Protein AF-0000000074325421 (afdb_homodimer)

Solvent-accessible surface area (backbone atoms only — not comparable to full-atom values): 12855 Å² total; per-residue (Å²): 130,80,74,56,72,64,42,61,54,33,67,73,33,70,62,46,30,50,40,25,64,73,49,73,28,74,45,68,49,51,25,47,26,46,53,32,46,51,50,36,51,51,45,48,53,48,48,52,53,49,49,52,53,43,55,55,47,52,53,48,48,54,51,49,53,52,43,49,59,57,37,66,74,60,20,74,81,34,72,66,34,40,54,46,49,54,47,50,52,53,47,48,54,45,50,51,52,43,48,50,36,48,51,54,36,46,54,50,43,52,52,44,42,55,52,30,51,52,51,28,59,71,45,103,131,81,73,57,73,62,42,63,52,33,66,73,32,74,62,47,28,51,39,26,63,73,48,72,28,72,45,68,50,51,24,45,26,46,53,33,46,52,51,38,50,51,47,50,50,49,47,50,54,51,50,52,52,44,54,53,48,51,53,49,48,54,52,50,53,52,42,48,60,60,37,65,75,60,19,74,81,33,72,67,34,40,54,47,49,52,49,50,53,52,50,49,55,44,50,52,52,44,46,51,36,46,51,55,37,47,51,52,44,51,52,43,42,55,51,30,51,53,51,29,59,70,44,103

Organism: Artemisia annua (NCBI:txid35608)

Nearest PDB structures (foldseek):
  2y3a-assembly1_B  TM=8.363E-01  e=2.600E+00  Mus musculus
  4tko-assembly1_B  TM=6.715E-01  e=1.732E+00  Aquifex aeolicus VF5
  5c21-assembly1_B  TM=3.300E-01  e=4.643E+00  Escherichia coli
  2y3a-assembly1_B  TM=8.360E-01  e=2.600E+00  Mus musculus
  4tko-assembly1_B  TM=6.713E-01  e=1.732E+00  Aquifex aeolicus VF5

Foldseek 3Di:
DPLPPQQVVLCVDVVSVVLCVVQVDSHPLSSQLVVLVVVLVVLVVVLVVLVVVLVVLVVVLVVLVVVLVVLVVPLVVDPVSVVVSVVSVVVSVVSVVVSVVSVVVSVVSVVVNVVSVVSNVVSD/DPLPPQQVVLCVDVVSVVLCVVQVDSHPLSSQLVVLVVVLVVLVVVLVVLVVVLVVLVVVLVVLVVVLVVLVVPLVVDPVSVVVSVVSVVVSVVSVVVSVVSVVVSVVSVVVNVVSVVSNVVSD

Structure (mmCIF, N/CA/C/O backbone):
data_AF-0000000074325421-model_v1
#
loop_
_entity.id
_entity.type
_entity.pdbx_description
1 polymer 'Uncharacterized protein'
#
loop_
_atom_site.group_PDB
_atom_site.id
_atom_site.type_symbol
_atom_site.label_atom_id
_atom_site.label_alt_id
_atom_site.label_comp_id
_atom_site.label_asym_id
_atom_site.label_entity_id
_atom_site.label_seq_id
_atom_site.pdbx_PDB_ins_code
_atom_site.Cartn_x
_atom_site.Cartn_y
_atom_site.Cartn_z
_atom_site.occupancy
_atom_site.B_iso_or_equiv
_atom_site.auth_seq_id
_atom_site.auth_comp_id
_atom_site.auth_asym_id
_atom_site.auth_atom_id
_atom_site.pdbx_PDB_model_num
ATOM 1 N N . MET A 1 1 ? -7.715 -43.656 -26.391 1 41.88 1 MET A N 1
ATOM 2 C CA . MET A 1 1 ? -6.727 -42.625 -26.078 1 41.88 1 MET A CA 1
ATOM 3 C C . MET A 1 1 ? -6.516 -42.531 -24.562 1 41.88 1 MET A C 1
ATOM 5 O O . MET A 1 1 ? -7.477 -42.406 -23.812 1 41.88 1 MET A O 1
ATOM 9 N N . ALA A 1 2 ? -5.531 -43.062 -23.938 1 48.5 2 ALA A N 1
ATOM 10 C CA . ALA A 1 2 ? -5.285 -43.125 -22.5 1 48.5 2 ALA A CA 1
ATOM 11 C C . ALA A 1 2 ? -5.328 -41.75 -21.875 1 48.5 2 ALA A C 1
ATOM 13 O O . ALA A 1 2 ? -4.715 -40.812 -22.391 1 48.5 2 ALA A O 1
ATOM 14 N N . THR A 1 3 ? -6.336 -41.406 -21.188 1 53.56 3 THR A N 1
ATOM 15 C CA . THR A 1 3 ? -6.41 -40.125 -20.469 1 53.56 3 THR A CA 1
ATOM 16 C C . THR A 1 3 ? -5.09 -39.844 -19.766 1 53.56 3 THR A C 1
ATOM 18 O O . THR A 1 3 ? -4.598 -40.656 -18.984 1 53.56 3 THR A O 1
ATOM 21 N N . PRO A 1 4 ? -4.297 -38.969 -20.297 1 56.59 4 PRO A N 1
ATOM 22 C CA . PRO A 1 4 ? -2.969 -38.75 -19.719 1 56.59 4 PRO A CA 1
ATOM 23 C C . PRO A 1 4 ? -3 -38.688 -18.188 1 56.59 4 PRO A C 1
ATOM 25 O O . PRO A 1 4 ? -4.012 -38.312 -17.609 1 56.59 4 PRO A O 1
ATOM 28 N N . PRO A 1 5 ? -2.262 -39.469 -17.469 1 60.16 5 PRO A N 1
ATOM 29 C CA . PRO A 1 5 ? -2.154 -39.562 -16.016 1 60.16 5 PRO A CA 1
ATOM 30 C C . PRO A 1 5 ? -2.381 -38.219 -15.32 1 60.16 5 PRO A C 1
ATOM 32 O O . PRO A 1 5 ? -2.906 -38.188 -14.211 1 60.16 5 PRO A O 1
ATOM 35 N N . SER A 1 6 ? -2.199 -37.094 -16.094 1 63.62 6 SER A N 1
ATOM 36 C CA . SER A 1 6 ? -2.279 -35.781 -15.484 1 63.62 6 SER A CA 1
ATOM 37 C C . SER A 1 6 ? -3.725 -35.375 -15.195 1 63.62 6 SER A C 1
ATOM 39 O O . SER A 1 6 ? -4.004 -34.719 -14.188 1 63.62 6 SER A O 1
ATOM 41 N N . GLN A 1 7 ? -4.621 -35.781 -16 1 68.75 7 GLN A N 1
ATOM 42 C CA . GLN A 1 7 ? -6.023 -35.406 -15.844 1 68.75 7 GLN A CA 1
ATOM 43 C C . GLN A 1 7 ? -6.629 -36.094 -14.609 1 68.75 7 GLN A C 1
ATOM 45 O O . GLN A 1 7 ? -7.328 -35.438 -13.828 1 68.75 7 GLN A O 1
ATOM 50 N N . HIS A 1 8 ? -6.234 -37.281 -14.508 1 75.69 8 HIS A N 1
ATOM 51 C CA . HIS A 1 8 ? -6.809 -38.062 -13.406 1 75.69 8 HIS A CA 1
ATOM 52 C C . HIS A 1 8 ? -6.293 -37.562 -12.062 1 75.69 8 HIS A C 1
ATOM 54 O O . HIS A 1 8 ? -7.051 -37.469 -11.094 1 75.69 8 HIS A O 1
ATOM 60 N N . ALA A 1 9 ? -5.094 -37.156 -12.062 1 77.69 9 ALA A N 1
ATOM 61 C CA . ALA A 1 9 ? -4.516 -36.688 -10.797 1 77.69 9 ALA A CA 1
ATOM 62 C C . ALA A 1 9 ? -5.074 -35.344 -10.391 1 77.69 9 ALA A C 1
ATOM 64 O O . ALA A 1 9 ? -5.391 -35.094 -9.219 1 77.69 9 ALA A O 1
ATOM 65 N N . MET A 1 10 ? -5.352 -34.438 -11.297 1 79.81 10 MET A N 1
ATOM 66 C CA . MET A 1 10 ? -5.863 -33.094 -11.055 1 79.81 10 MET A CA 1
ATOM 67 C C . MET A 1 10 ? -7.285 -33.156 -10.508 1 79.81 10 MET A C 1
ATOM 69 O O . MET A 1 10 ? -7.668 -32.312 -9.68 1 79.81 1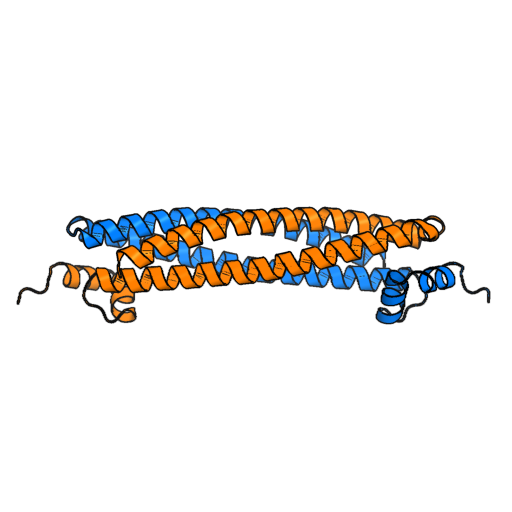0 MET A O 1
ATOM 73 N N . SER A 1 11 ? -7.973 -34.188 -10.938 1 78.81 11 SER A N 1
ATOM 74 C CA . SER A 1 11 ? -9.375 -34.281 -10.547 1 78.81 11 SER A CA 1
ATOM 75 C C . SER A 1 11 ? -9.523 -34.812 -9.125 1 78.81 11 SER A C 1
ATOM 77 O O . SER A 1 11 ? -10.586 -34.656 -8.508 1 78.81 11 SER A O 1
ATOM 79 N N . ARG A 1 12 ? -8.43 -35.281 -8.539 1 83.38 12 ARG A N 1
ATOM 80 C CA . ARG A 1 12 ? -8.5 -35.906 -7.219 1 83.38 12 ARG A CA 1
ATOM 81 C C . ARG A 1 12 ? -8.086 -34.906 -6.129 1 83.38 12 ARG A C 1
ATOM 83 O O . ARG A 1 12 ? -8.266 -35.188 -4.941 1 83.38 12 ARG A O 1
ATOM 90 N N . THR A 1 13 ? -7.473 -33.875 -6.609 1 87.94 13 THR A N 1
ATOM 91 C CA . THR A 1 13 ? -7.031 -32.875 -5.652 1 87.94 13 THR A CA 1
ATOM 92 C C . THR A 1 13 ? -7.879 -31.609 -5.77 1 87.94 13 THR A C 1
ATOM 94 O O . THR A 1 13 ? -8.023 -31.047 -6.855 1 87.94 13 THR A O 1
ATOM 97 N N . PRO A 1 14 ? -8.469 -31.125 -4.664 1 90.62 14 PRO A N 1
ATOM 98 C CA . PRO A 1 14 ? -9.508 -30.094 -4.707 1 90.62 14 PRO A CA 1
ATOM 99 C C . PRO A 1 14 ? -9.039 -28.812 -5.371 1 90.62 14 PRO A C 1
ATOM 101 O O . PRO A 1 14 ? -9.758 -28.234 -6.18 1 90.62 14 PRO A O 1
ATOM 104 N N . HIS A 1 15 ? -7.867 -28.375 -5.074 1 92 15 HIS A N 1
ATOM 105 C CA . HIS A 1 15 ? -7.449 -27.062 -5.559 1 92 15 HIS A CA 1
ATOM 106 C C . HIS A 1 15 ? -7.035 -27.125 -7.023 1 92 15 HIS A C 1
ATOM 108 O O . HIS A 1 15 ? -7.289 -26.188 -7.785 1 92 15 HIS A O 1
ATOM 114 N N . PHE A 1 16 ? -6.438 -28.188 -7.438 1 91.75 16 PHE A N 1
ATOM 115 C CA . PHE A 1 16 ? -6.129 -28.359 -8.852 1 91.75 16 PHE A CA 1
ATOM 116 C C . PHE A 1 16 ? -7.402 -28.562 -9.664 1 91.75 16 PHE A C 1
ATOM 118 O O . PHE A 1 16 ? -7.496 -28.109 -10.805 1 91.75 16 PHE A O 1
ATOM 125 N N . GLN A 1 17 ? -8.281 -29.281 -9.031 1 93 17 GLN A N 1
ATOM 126 C CA . GLN A 1 17 ? -9.57 -29.453 -9.695 1 93 17 GLN A CA 1
ATOM 127 C C . GLN A 1 17 ? -10.25 -28.109 -9.938 1 93 17 GLN A C 1
ATOM 129 O O . GLN A 1 17 ? -10.82 -27.891 -11.008 1 93 17 GLN A O 1
ATOM 134 N N . GLU A 1 18 ? -10.227 -27.266 -8.914 1 94.06 18 GLU A N 1
ATOM 135 C CA . GLU A 1 18 ? -10.758 -25.906 -9.07 1 94.06 18 GLU A CA 1
ATOM 136 C C . GLU A 1 18 ? -10.062 -25.172 -10.211 1 94.06 18 GLU A C 1
ATOM 138 O O . GLU A 1 18 ? -10.719 -24.484 -10.992 1 94.06 18 GLU A O 1
ATOM 143 N N . LEU A 1 19 ? -8.75 -25.312 -10.25 1 93 19 LEU A N 1
ATOM 144 C CA . LEU A 1 19 ? -7.965 -24.672 -11.305 1 93 19 LEU A CA 1
ATOM 145 C C . LEU A 1 19 ? -8.344 -25.234 -12.672 1 93 19 LEU A C 1
ATOM 147 O O . LEU A 1 19 ? -8.469 -24.484 -13.641 1 93 19 LEU A O 1
ATOM 151 N N . ARG A 1 20 ? -8.516 -26.5 -12.727 1 93.25 20 ARG A N 1
ATOM 152 C CA . ARG A 1 20 ? -8.945 -27.172 -13.953 1 93.25 20 ARG A CA 1
ATOM 153 C C . ARG A 1 20 ? -10.281 -26.625 -14.438 1 93.25 20 ARG A C 1
ATOM 155 O O . ARG A 1 20 ? -10.43 -26.25 -15.602 1 93.25 20 ARG A O 1
ATOM 162 N N . ILE A 1 21 ? -11.219 -26.609 -13.547 1 94.94 21 ILE A N 1
ATOM 163 C CA . ILE A 1 21 ? -12.555 -26.125 -13.875 1 94.94 21 ILE A CA 1
ATOM 164 C C . ILE A 1 21 ? -12.477 -24.672 -14.344 1 94.94 21 ILE A C 1
ATOM 166 O O . ILE A 1 21 ? -13.047 -24.312 -15.375 1 94.94 21 ILE A O 1
ATOM 170 N N . ALA A 1 22 ? -11.719 -23.875 -13.641 1 93.62 22 ALA A N 1
ATOM 171 C CA . ALA A 1 22 ? -11.609 -22.453 -13.945 1 93.62 22 ALA A CA 1
ATOM 172 C C . ALA A 1 22 ? -10.945 -22.219 -15.297 1 93.62 22 ALA A C 1
ATOM 174 O O . ALA A 1 22 ? -11.312 -21.297 -16.031 1 93.62 22 ALA A O 1
ATOM 175 N N . SER A 1 23 ? -9.922 -22.984 -15.578 1 93.69 23 SER A N 1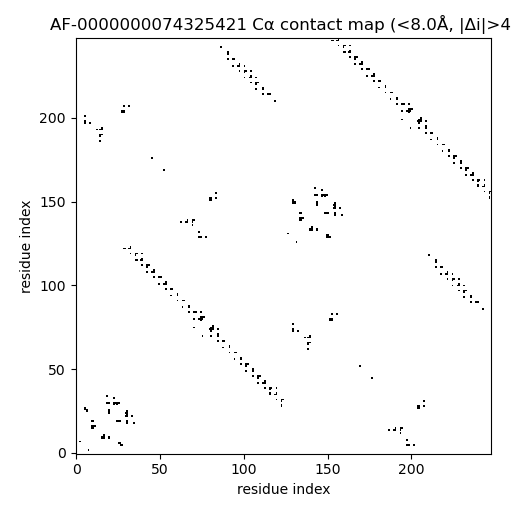
ATOM 176 C CA . SER A 1 23 ? -9.148 -22.797 -16.797 1 93.69 23 SER A CA 1
ATOM 177 C C . SER A 1 23 ? -9.859 -23.422 -18 1 93.69 23 SER A C 1
ATOM 179 O O . SER A 1 23 ? -9.539 -23.094 -19.156 1 93.69 23 SER A O 1
ATOM 181 N N . GLY A 1 24 ? -10.773 -24.406 -17.766 1 92.5 24 GLY A N 1
ATOM 182 C CA . GLY A 1 24 ? -11.398 -25.172 -18.828 1 92.5 24 GLY A CA 1
ATOM 183 C C . GLY A 1 24 ? -10.438 -26.109 -19.531 1 92.5 24 GLY A C 1
ATOM 184 O O . GLY A 1 24 ? -10.695 -26.547 -20.656 1 92.5 24 GLY A O 1
ATOM 185 N N . SER A 1 25 ? -9.297 -26.266 -18.953 1 90.75 25 SER A N 1
ATOM 186 C CA . SER A 1 25 ? -8.258 -27.109 -19.531 1 90.75 25 SER A CA 1
ATOM 187 C C . SER A 1 25 ? -8.109 -28.406 -18.766 1 90.75 25 SER A C 1
ATOM 189 O O . SER A 1 25 ? -8.18 -28.422 -17.531 1 90.75 25 SER A O 1
ATOM 191 N N . ASP A 1 26 ? -7.809 -29.484 -19.562 1 87.12 26 ASP A N 1
ATOM 192 C CA . ASP A 1 26 ? -7.578 -30.781 -18.938 1 87.12 26 ASP A CA 1
ATOM 193 C C . ASP A 1 26 ? -6.082 -31.078 -18.828 1 87.12 26 ASP A C 1
ATOM 195 O O . ASP A 1 26 ? -5.691 -32.125 -18.281 1 87.12 26 ASP A O 1
ATOM 199 N N . ASN A 1 27 ? -5.34 -30.109 -19.312 1 88.56 27 ASN A N 1
ATOM 200 C CA . ASN A 1 27 ? -3.906 -30.344 -19.172 1 88.56 27 ASN A CA 1
ATOM 201 C C . ASN A 1 27 ? -3.262 -29.328 -18.234 1 88.56 27 ASN A C 1
ATOM 203 O O . ASN A 1 27 ? -3.799 -28.234 -18.031 1 88.56 27 ASN A O 1
ATOM 207 N N . LEU A 1 28 ? -2.139 -29.641 -17.656 1 90.12 28 LEU A N 1
ATOM 208 C CA . LEU A 1 28 ? -1.46 -28.844 -16.641 1 90.12 28 LEU A CA 1
ATOM 209 C C . LEU A 1 28 ? -0.997 -27.5 -17.203 1 90.12 28 LEU A C 1
ATOM 211 O O . LEU A 1 28 ? -1.056 -26.484 -16.516 1 90.12 28 LEU A O 1
ATOM 215 N N . GLU A 1 29 ? -0.562 -27.5 -18.5 1 91.62 29 GLU A N 1
ATOM 216 C CA . GLU A 1 29 ? -0.039 -26.281 -19.125 1 91.62 29 GLU A CA 1
ATOM 217 C C . GLU A 1 29 ? -1.101 -25.188 -19.172 1 91.62 29 GLU A C 1
ATOM 219 O O . GLU A 1 29 ? -0.839 -24.047 -18.797 1 91.62 29 GLU A O 1
ATOM 224 N N . GLY A 1 30 ? -2.229 -25.609 -19.578 1 92.94 30 GLY A N 1
ATOM 225 C CA . GLY A 1 30 ? -3.332 -24.656 -19.625 1 92.94 30 GLY A CA 1
ATOM 226 C C . GLY A 1 30 ? -3.748 -24.172 -18.234 1 92.94 30 GLY A C 1
ATOM 227 O O . GLY A 1 30 ? -4.043 -22.984 -18.062 1 92.94 30 GLY A O 1
ATOM 228 N N . CYS A 1 31 ? -3.826 -25 -17.25 1 94.44 31 CYS A N 1
ATOM 229 C CA . CYS A 1 31 ? -4.148 -24.641 -15.883 1 94.44 31 CYS A CA 1
ATOM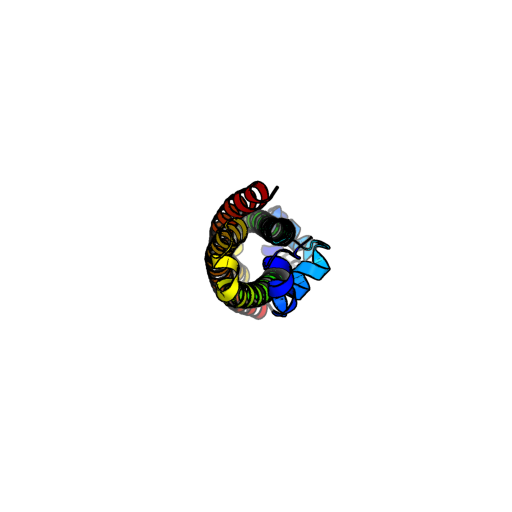 230 C C . CYS A 1 31 ? -3.129 -23.656 -15.32 1 94.44 31 CYS A C 1
ATOM 232 O O . CYS A 1 31 ? -3.498 -22.641 -14.742 1 94.44 31 CYS A O 1
ATOM 234 N N . PHE A 1 32 ? -1.833 -23.953 -15.547 1 95.69 32 PHE A N 1
ATOM 235 C CA . PHE A 1 32 ? -0.773 -23.094 -15.023 1 95.69 32 PHE A CA 1
ATOM 236 C C . PHE A 1 32 ? -0.772 -21.75 -15.734 1 95.69 32 PHE A C 1
ATOM 238 O O . PHE A 1 32 ? -0.519 -20.703 -15.117 1 95.69 32 PHE A O 1
ATOM 245 N N . HIS A 1 33 ? -1.029 -21.812 -17.031 1 97 33 HIS A N 1
ATOM 246 C CA . HIS A 1 33 ? -1.104 -20.562 -17.766 1 97 33 HIS A CA 1
ATOM 247 C C . HIS A 1 33 ? -2.137 -19.625 -17.141 1 97 33 HIS A C 1
ATOM 249 O O . HIS A 1 33 ? -1.862 -18.438 -16.938 1 97 33 HIS A O 1
ATOM 255 N N . LEU A 1 34 ? -3.334 -20.109 -16.859 1 96.81 34 LEU A N 1
ATOM 256 C CA . LEU A 1 34 ? -4.367 -19.297 -16.234 1 96.81 34 LEU A CA 1
ATOM 257 C C . LEU A 1 34 ? -3.91 -18.797 -14.859 1 96.81 34 LEU A C 1
ATOM 259 O O . LEU A 1 34 ? -4.07 -17.609 -14.539 1 96.81 34 LEU A O 1
ATOM 263 N N . LEU A 1 35 ? -3.414 -19.688 -14.055 1 97.25 35 LEU A N 1
ATOM 264 C CA . LEU A 1 35 ? -2.965 -19.344 -12.711 1 97.25 35 LEU A CA 1
ATOM 265 C C . LEU A 1 35 ? -1.984 -18.188 -12.742 1 97.25 35 LEU A C 1
ATOM 267 O O . LEU A 1 35 ? -2.164 -17.203 -12.023 1 97.25 35 LEU A O 1
ATOM 271 N N . PHE A 1 36 ? -0.99 -18.266 -13.602 1 98 36 PHE A N 1
ATOM 272 C CA . PHE A 1 36 ? 0.074 -17.266 -13.594 1 98 36 PHE A CA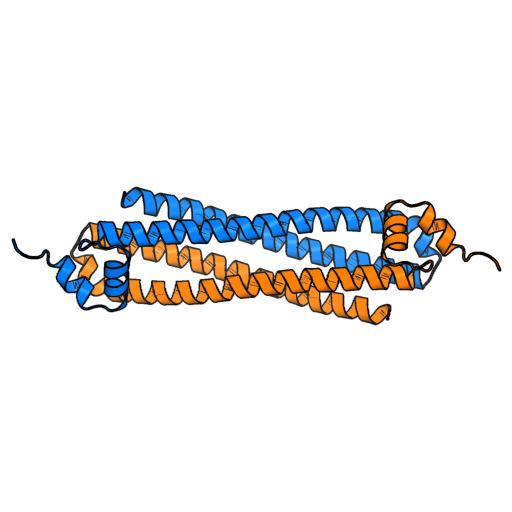 1
ATOM 273 C C . PHE A 1 36 ? -0.386 -15.977 -14.258 1 98 36 PHE A C 1
ATOM 275 O O . PHE A 1 36 ? 0.047 -14.891 -13.883 1 98 36 PHE A O 1
ATOM 282 N N . THR A 1 37 ? -1.26 -16.094 -15.211 1 98.25 37 THR A N 1
ATOM 283 C CA . THR A 1 37 ? -1.86 -14.898 -15.781 1 98.25 37 THR A CA 1
ATOM 284 C C . THR A 1 37 ? -2.65 -14.133 -14.719 1 98.25 37 THR A C 1
ATOM 286 O O . THR A 1 37 ? -2.557 -12.906 -14.633 1 98.25 37 THR A O 1
ATOM 289 N N . GLN A 1 38 ? -3.377 -14.852 -13.93 1 97.06 38 GLN A N 1
ATOM 290 C CA . GLN A 1 38 ? -4.129 -14.227 -12.844 1 97.06 38 GLN A CA 1
ATOM 291 C C . GLN A 1 38 ? -3.193 -13.57 -11.828 1 97.06 38 GLN A C 1
ATOM 293 O O . GLN A 1 38 ? -3.438 -12.445 -11.391 1 97.06 38 GLN A O 1
ATOM 298 N N . GLN A 1 39 ? -2.145 -14.266 -11.531 1 97.31 39 GLN A N 1
ATOM 299 C CA . GLN A 1 39 ? -1.156 -13.727 -10.602 1 97.31 39 GLN A CA 1
ATOM 300 C C . GLN A 1 39 ? -0.538 -12.445 -11.141 1 97.31 39 GLN A C 1
ATOM 302 O O . GLN A 1 39 ? -0.319 -11.492 -10.391 1 97.31 39 GLN A O 1
ATOM 307 N N . HIS A 1 40 ? -0.253 -12.469 -12.398 1 97.94 40 HIS A N 1
ATOM 308 C CA . HIS A 1 40 ? 0.308 -11.281 -13.031 1 97.94 40 HIS A CA 1
ATOM 309 C C . HIS A 1 40 ? -0.653 -10.102 -12.938 1 97.94 40 HIS A C 1
ATOM 311 O O . HIS A 1 40 ? -0.24 -8.977 -12.625 1 97.94 40 HIS A O 1
ATOM 317 N N . GLY A 1 41 ? -1.895 -10.391 -13.156 1 97.75 41 GLY A N 1
ATOM 318 C CA . GLY A 1 41 ? -2.896 -9.344 -13.023 1 97.75 41 GLY A CA 1
ATOM 319 C C . GLY A 1 41 ? -3.002 -8.789 -11.617 1 97.75 41 GLY A C 1
ATOM 320 O O . GLY A 1 41 ? -3.186 -7.586 -11.43 1 97.75 41 GLY A O 1
ATOM 321 N N . GLU A 1 42 ? -2.914 -9.633 -10.68 1 97.12 42 GLU A N 1
ATOM 322 C CA . GLU A 1 42 ? -3.027 -9.234 -9.281 1 97.12 42 GLU A CA 1
ATOM 323 C C . GLU A 1 42 ? -1.866 -8.328 -8.867 1 97.12 42 GLU A C 1
ATOM 325 O O . GLU A 1 42 ? -2.07 -7.316 -8.195 1 97.12 42 GLU A O 1
ATOM 330 N N . ILE A 1 43 ? -0.635 -8.734 -9.266 1 97.88 43 ILE A N 1
ATOM 331 C CA . ILE A 1 43 ? 0.517 -7.93 -8.867 1 97.88 43 ILE A CA 1
ATOM 332 C C . ILE A 1 43 ? 0.488 -6.586 -9.602 1 97.88 43 ILE A C 1
ATOM 334 O O . ILE A 1 43 ? 0.89 -5.562 -9.047 1 97.88 43 ILE A O 1
ATOM 338 N N . ASP A 1 44 ? -0.032 -6.605 -10.805 1 98.12 44 ASP A N 1
ATOM 339 C CA . ASP A 1 44 ? -0.227 -5.355 -11.531 1 98.12 44 ASP A CA 1
ATOM 340 C C . ASP A 1 44 ? -1.215 -4.445 -10.805 1 98.12 44 ASP A C 1
ATOM 342 O O . ASP A 1 44 ? -0.99 -3.238 -10.695 1 98.12 44 ASP A O 1
ATOM 346 N N . GLY A 1 45 ? -2.273 -5.023 -10.367 1 97.94 45 GLY A N 1
ATOM 347 C CA . GLY A 1 45 ? -3.246 -4.266 -9.602 1 97.94 45 GLY A CA 1
ATOM 348 C C . GLY A 1 45 ? -2.666 -3.666 -8.328 1 97.94 45 GLY A C 1
ATOM 349 O O . GLY A 1 45 ? -2.938 -2.51 -8 1 97.94 45 GLY A O 1
ATOM 350 N N . LEU A 1 46 ? -1.851 -4.379 -7.68 1 98.31 46 LEU A N 1
ATOM 351 C CA . LEU A 1 46 ? -1.203 -3.895 -6.465 1 98.31 46 LEU A CA 1
ATOM 352 C C . LEU A 1 46 ? -0.282 -2.717 -6.773 1 98.31 46 LEU A C 1
ATOM 354 O O . LEU A 1 46 ? -0.316 -1.699 -6.078 1 98.31 46 LEU A O 1
ATOM 358 N N . ILE A 1 47 ? 0.566 -2.871 -7.773 1 98.69 47 ILE A N 1
ATOM 359 C CA . ILE A 1 47 ? 1.52 -1.843 -8.172 1 98.69 47 ILE A CA 1
ATOM 360 C C . ILE A 1 47 ? 0.775 -0.55 -8.5 1 98.69 47 ILE A C 1
ATOM 362 O O . ILE A 1 47 ? 1.206 0.538 -8.109 1 98.69 47 ILE A O 1
ATOM 366 N N . ASN A 1 48 ? -0.348 -0.708 -9.164 1 98.56 48 ASN A N 1
ATOM 367 C CA . ASN A 1 48 ? -1.128 0.473 -9.516 1 98.56 48 ASN A CA 1
ATOM 368 C C . ASN A 1 48 ? -1.605 1.221 -8.281 1 98.56 48 ASN A C 1
ATOM 370 O O . ASN A 1 48 ? -1.493 2.445 -8.203 1 98.56 48 ASN A O 1
ATOM 374 N N . VAL A 1 49 ? -2.143 0.521 -7.363 1 98.38 49 VAL A N 1
ATOM 375 C CA . VAL A 1 49 ? -2.635 1.121 -6.129 1 98.38 49 VAL A CA 1
ATOM 376 C C . VAL A 1 49 ? -1.479 1.778 -5.375 1 98.38 49 VAL A C 1
ATOM 378 O O . VAL A 1 49 ? -1.612 2.896 -4.875 1 98.38 49 VAL A O 1
ATOM 381 N N . LEU A 1 50 ? -0.378 1.115 -5.297 1 98.44 50 LEU A N 1
ATOM 382 C CA . LEU A 1 50 ? 0.781 1.64 -4.582 1 98.44 50 LEU A CA 1
ATOM 383 C C . LEU A 1 50 ? 1.309 2.902 -5.258 1 98.44 50 LEU A C 1
ATOM 385 O O . LEU A 1 50 ? 1.688 3.859 -4.578 1 98.44 50 LEU A O 1
ATOM 389 N N . CYS A 1 51 ? 1.344 2.941 -6.539 1 98.75 51 CYS A N 1
ATOM 390 C CA . CYS A 1 51 ? 1.779 4.117 -7.285 1 98.75 51 CYS A CA 1
ATOM 391 C C . CYS A 1 51 ? 0.867 5.305 -7.012 1 98.75 51 CYS A C 1
ATOM 393 O O . CYS A 1 51 ? 1.343 6.418 -6.781 1 98.75 51 CYS A O 1
ATOM 395 N N . GLU A 1 52 ? -0.394 5.008 -7.047 1 98.5 52 GLU A N 1
ATOM 396 C CA . GLU A 1 52 ? -1.366 6.059 -6.766 1 98.5 52 GLU A CA 1
ATOM 397 C C . GLU A 1 52 ? -1.148 6.656 -5.379 1 98.5 52 GLU A C 1
ATOM 399 O O . GLU A 1 52 ? -1.123 7.879 -5.219 1 98.5 52 GLU A O 1
ATOM 404 N N . LYS A 1 53 ? -1.002 5.777 -4.41 1 98.44 53 LYS A N 1
ATOM 405 C CA . LYS A 1 53 ? -0.814 6.242 -3.039 1 98.44 53 LYS A CA 1
ATOM 406 C C . LYS A 1 53 ? 0.512 6.98 -2.885 1 98.44 53 LYS A C 1
ATOM 408 O O . LYS A 1 53 ? 0.588 7.992 -2.186 1 98.44 53 LYS A O 1
ATOM 413 N N . ARG A 1 54 ? 1.563 6.504 -3.482 1 98.44 54 ARG A N 1
ATOM 414 C CA . ARG A 1 54 ? 2.867 7.16 -3.449 1 98.44 54 ARG A CA 1
ATOM 415 C C . ARG A 1 54 ? 2.791 8.562 -4.039 1 98.44 54 ARG A C 1
ATOM 417 O O . ARG A 1 54 ? 3.285 9.523 -3.441 1 98.44 54 ARG A O 1
ATOM 424 N N . ASP A 1 55 ? 2.189 8.656 -5.199 1 98.12 55 ASP A N 1
ATOM 425 C CA . ASP A 1 55 ? 2.107 9.938 -5.895 1 98.12 55 ASP A CA 1
ATOM 426 C C . ASP A 1 55 ? 1.269 10.945 -5.105 1 98.12 55 ASP A C 1
ATOM 428 O O . ASP A 1 55 ? 1.608 12.125 -5.031 1 98.12 55 ASP A O 1
ATOM 432 N N . GLY A 1 56 ? 0.144 10.438 -4.582 1 97.69 56 GLY A N 1
ATOM 433 C CA . GLY A 1 56 ? -0.648 11.297 -3.711 1 97.69 56 GLY A CA 1
ATOM 434 C C . GLY A 1 56 ? 0.12 11.789 -2.498 1 97.69 56 GLY A C 1
ATOM 435 O O . GLY A 1 56 ? 0.032 12.961 -2.135 1 97.69 56 GLY A O 1
ATOM 436 N N . LEU A 1 57 ? 0.929 10.938 -1.886 1 98.38 57 LEU A N 1
ATOM 437 C CA . LEU A 1 57 ? 1.696 11.273 -0.692 1 98.38 57 LEU A CA 1
ATOM 438 C C . LEU A 1 57 ? 2.816 12.258 -1.025 1 98.38 57 LEU A C 1
ATOM 440 O O . LEU A 1 57 ? 3.125 13.148 -0.232 1 98.38 57 LEU A O 1
ATOM 444 N N . LEU A 1 58 ? 3.422 12.094 -2.164 1 98.56 58 LEU A N 1
ATOM 445 C CA . LEU A 1 58 ? 4.461 13.016 -2.619 1 98.56 58 LEU A CA 1
ATOM 446 C C . LEU A 1 58 ? 3.92 14.438 -2.727 1 98.56 58 LEU A C 1
ATOM 448 O O . LEU A 1 58 ? 4.555 15.383 -2.26 1 98.56 58 LEU A O 1
ATOM 452 N N . LYS A 1 59 ? 2.773 14.562 -3.318 1 97.75 59 LYS A N 1
ATOM 453 C CA . LYS A 1 59 ? 2.131 15.867 -3.439 1 97.75 59 LYS A CA 1
ATOM 454 C C . LYS A 1 59 ? 1.812 16.453 -2.066 1 97.75 59 LYS A C 1
ATOM 456 O O . LYS A 1 59 ? 2.002 17.656 -1.836 1 97.75 59 LYS A O 1
ATOM 461 N N . LYS A 1 60 ? 1.331 15.625 -1.228 1 97.56 60 LYS A N 1
ATOM 462 C CA . LYS A 1 60 ? 1.017 16.047 0.135 1 97.56 60 LYS A CA 1
ATOM 463 C C . LYS A 1 60 ? 2.262 16.562 0.851 1 97.56 60 LYS A C 1
ATOM 465 O O . LYS A 1 60 ? 2.209 17.594 1.537 1 97.56 60 LYS A O 1
ATOM 470 N N . ILE A 1 61 ? 3.332 15.828 0.777 1 98.25 61 ILE A N 1
ATOM 471 C CA . ILE A 1 61 ? 4.594 16.188 1.411 1 98.25 61 ILE A CA 1
ATOM 472 C C . ILE A 1 61 ? 5.07 17.547 0.889 1 98.25 61 ILE A C 1
ATOM 474 O O . ILE A 1 61 ? 5.492 18.406 1.666 1 98.25 61 ILE A O 1
ATOM 478 N N . GLU A 1 62 ? 4.961 17.75 -0.39 1 98 62 GLU A N 1
ATOM 479 C CA . GLU A 1 62 ? 5.352 19.016 -0.987 1 98 62 GLU A CA 1
ATOM 480 C C . GLU A 1 62 ? 4.523 20.172 -0.428 1 98 62 GLU A C 1
ATOM 482 O O . GLU A 1 62 ? 5.066 21.219 -0.071 1 98 62 GLU A O 1
ATOM 487 N N . LYS A 1 63 ? 3.277 19.953 -0.386 1 96.5 63 LYS A N 1
ATOM 488 C CA . LYS A 1 63 ? 2.381 20.969 0.148 1 96.5 63 LYS A CA 1
ATOM 489 C C . LYS A 1 63 ? 2.691 21.266 1.613 1 96.5 63 LYS A C 1
ATOM 491 O O . LYS A 1 63 ? 2.695 22.422 2.033 1 96.5 63 LYS A O 1
ATOM 496 N N . MET A 1 64 ? 2.926 20.234 2.359 1 97.56 64 MET A N 1
ATOM 497 C CA . MET A 1 64 ? 3.246 20.391 3.775 1 97.56 64 MET A CA 1
ATOM 498 C C . MET A 1 64 ? 4.539 21.172 3.959 1 97.56 64 MET A C 1
ATOM 500 O O . MET A 1 64 ? 4.633 22.031 4.84 1 97.56 64 MET A O 1
ATOM 504 N N . GLU A 1 65 ? 5.492 20.906 3.166 1 97.75 65 GLU A N 1
ATOM 505 C CA . GLU A 1 65 ? 6.766 21.625 3.244 1 97.75 65 GLU A CA 1
ATOM 506 C C . GLU A 1 65 ? 6.578 23.109 2.973 1 97.75 65 GLU A C 1
ATOM 508 O O . GLU A 1 65 ? 7.168 23.953 3.654 1 97.75 65 GLU A O 1
ATOM 513 N N . LYS A 1 66 ? 5.738 23.453 2.029 1 96.56 66 LYS A N 1
ATOM 514 C CA . LYS A 1 66 ? 5.441 24.859 1.732 1 96.56 66 LYS A CA 1
ATOM 515 C C . LYS A 1 66 ? 4.699 25.516 2.889 1 96.56 66 LYS A C 1
ATOM 517 O O . LYS A 1 66 ? 4.992 26.656 3.246 1 96.56 66 LYS A O 1
ATOM 522 N N . LEU A 1 67 ? 3.766 24.797 3.457 1 96 67 LEU A N 1
ATOM 523 C CA . LEU A 1 67 ? 3.031 25.312 4.613 1 96 67 LEU A CA 1
ATOM 524 C C . LEU A 1 67 ? 3.977 25.594 5.773 1 96 67 LEU A C 1
ATOM 526 O O . LEU A 1 67 ? 3.859 26.625 6.43 1 96 67 LEU A O 1
ATOM 530 N N . ILE A 1 68 ? 4.852 24.703 6.027 1 96.69 68 ILE A N 1
ATOM 531 C CA . ILE A 1 68 ? 5.816 24.859 7.113 1 96.69 68 ILE A CA 1
ATOM 532 C C . ILE A 1 68 ? 6.703 26.078 6.848 1 96.69 68 ILE A C 1
ATOM 534 O O . ILE A 1 68 ? 6.922 26.891 7.742 1 96.69 68 ILE A O 1
ATOM 538 N N . GLN A 1 69 ? 7.176 26.234 5.684 1 95.06 69 GLN A N 1
ATOM 539 C CA . GLN A 1 69 ? 8.016 27.359 5.312 1 95.06 69 GLN A CA 1
ATOM 540 C C . GLN A 1 69 ? 7.281 28.688 5.516 1 95.06 69 GLN A C 1
ATOM 542 O O . GLN A 1 69 ? 7.828 29.625 6.098 1 95.06 69 GLN A O 1
ATOM 547 N N . GLU A 1 70 ? 6.102 28.766 5.055 1 92.12 70 GLU A N 1
ATOM 548 C CA . GLU A 1 70 ? 5.289 29.969 5.207 1 92.12 70 GLU A CA 1
ATOM 549 C C . GLU A 1 70 ? 4.977 30.25 6.676 1 92.12 70 GLU A C 1
ATOM 551 O O . GLU A 1 70 ? 4.984 31.391 7.113 1 92.12 70 GLU A O 1
ATOM 556 N N . GLY A 1 71 ? 4.707 29.172 7.43 1 91.88 71 GLY A N 1
ATOM 557 C CA . GLY A 1 71 ? 4.344 29.297 8.828 1 91.88 71 GLY A CA 1
ATOM 558 C C . GLY A 1 71 ? 5.492 29.75 9.711 1 91.88 71 GLY A C 1
ATOM 559 O O . GLY A 1 71 ? 5.281 30.391 10.742 1 91.88 71 GLY A O 1
ATOM 560 N N . GLU A 1 72 ? 6.703 29.359 9.383 1 91.25 72 GLU A N 1
ATOM 561 C CA . GLU A 1 72 ? 7.879 29.75 10.156 1 91.25 72 GLU A CA 1
ATOM 562 C C . GLU A 1 72 ? 8.047 31.266 10.203 1 91.25 72 GLU A C 1
ATOM 564 O O . GLU A 1 72 ? 8.602 31.797 11.156 1 91.25 72 GLU A O 1
ATOM 569 N N . GLY A 1 73 ? 7.438 31.984 9.227 1 79.81 73 GLY A N 1
ATOM 570 C CA . GLY A 1 73 ? 7.543 33.438 9.188 1 79.81 73 GLY A CA 1
ATOM 571 C C . GLY A 1 73 ? 6.594 34.125 10.141 1 79.81 73 GLY A C 1
ATOM 572 O O . GLY A 1 73 ? 6.91 35.219 10.664 1 79.81 73 GLY A O 1
ATOM 573 N N . PHE A 1 74 ? 5.434 33.625 10.484 1 83.12 74 PHE A N 1
ATOM 574 C CA . PHE A 1 74 ? 4.469 34.375 11.266 1 83.12 74 PHE A CA 1
ATOM 575 C C . PHE A 1 74 ? 3.951 33.562 12.445 1 83.12 74 PHE A C 1
ATOM 577 O O . PHE A 1 74 ? 3.455 34.125 13.422 1 83.12 74 PHE A O 1
ATOM 584 N N . CYS A 1 75 ? 4.062 32.219 12.453 1 83.25 75 CYS A N 1
ATOM 585 C CA . CYS A 1 75 ? 3.498 31.391 13.516 1 83.25 75 CYS A CA 1
ATOM 586 C C . CYS A 1 75 ? 4.336 31.5 14.789 1 83.25 75 CYS A C 1
ATOM 588 O O . CYS A 1 75 ? 3.848 31.219 15.883 1 83.25 75 CYS A O 1
ATOM 590 N N . VAL A 1 76 ? 5.574 31.891 14.617 1 74.56 76 VAL A N 1
ATOM 591 C CA . VAL A 1 76 ? 6.504 31.922 15.742 1 74.56 76 VAL A CA 1
ATOM 592 C C . VAL A 1 76 ? 6.059 32.969 16.766 1 74.56 76 VAL A C 1
ATOM 594 O O . VAL A 1 76 ? 6.449 32.906 17.922 1 74.56 76 VAL A O 1
ATOM 597 N N . PHE A 1 77 ? 5.129 33.781 16.328 1 74.25 77 PHE A N 1
ATOM 598 C CA . PHE A 1 77 ? 4.734 34.875 17.188 1 74.25 77 PHE A CA 1
ATOM 599 C C . PHE A 1 77 ? 3.451 34.562 17.938 1 74.25 77 PHE A C 1
ATOM 601 O O . PHE A 1 77 ? 2.957 35.375 18.734 1 74.25 77 PHE A O 1
ATOM 608 N N . HIS A 1 78 ? 2.979 33.344 17.719 1 81.69 78 HIS A N 1
ATOM 609 C CA . HIS A 1 78 ? 1.725 32.906 18.328 1 81.69 78 HIS A CA 1
ATOM 610 C C . HIS A 1 78 ? 1.857 31.516 18.922 1 81.69 78 HIS A C 1
ATOM 612 O O . HIS A 1 78 ? 2.406 30.609 18.297 1 81.69 78 HIS A O 1
ATOM 618 N N . ASP A 1 79 ? 1.314 31.312 20.094 1 80.88 79 ASP A N 1
ATOM 619 C CA . ASP A 1 79 ? 1.406 30.031 20.766 1 80.88 79 ASP A CA 1
ATOM 620 C C . ASP A 1 79 ? 0.75 28.922 19.938 1 80.88 79 ASP A C 1
ATOM 622 O O . ASP A 1 79 ? 1.355 27.875 19.703 1 80.88 79 ASP A O 1
ATOM 626 N N . SER A 1 80 ? -0.368 29.219 19.516 1 81.94 80 SER A N 1
ATOM 627 C CA . SER A 1 80 ? -1.086 28.234 18.703 1 81.94 80 SER A CA 1
ATOM 628 C C . SER A 1 80 ? -0.385 27.984 17.375 1 81.94 80 SER A C 1
ATOM 630 O O . SER A 1 80 ? -0.419 26.875 16.844 1 81.94 80 SER A O 1
ATOM 632 N N . GLY A 1 81 ? 0.242 29.047 16.828 1 88.5 81 GLY A N 1
ATOM 633 C CA . GLY A 1 81 ? 0.995 28.922 15.594 1 88.5 81 GLY A CA 1
ATOM 634 C C . GLY A 1 81 ? 2.195 28 15.711 1 88.5 81 GLY A C 1
ATOM 635 O O . GLY A 1 81 ? 2.406 27.141 14.867 1 88.5 81 GLY A O 1
ATOM 636 N N . ASN A 1 82 ? 2.824 28.25 16.844 1 91.88 82 ASN A N 1
ATOM 637 C CA . ASN A 1 82 ? 4.012 27.438 17.094 1 91.88 82 ASN A CA 1
ATOM 638 C C . ASN A 1 82 ? 3.65 25.969 17.297 1 91.88 82 ASN A C 1
ATOM 640 O O . ASN A 1 82 ? 4.336 25.078 16.797 1 91.88 82 ASN A O 1
ATOM 644 N N . ALA A 1 83 ? 2.621 25.734 18.047 1 93.5 83 ALA A N 1
ATOM 645 C CA . ALA A 1 83 ? 2.148 24.375 18.266 1 93.5 83 ALA A CA 1
ATOM 646 C C . ALA A 1 83 ? 1.766 23.703 16.938 1 93.5 83 ALA A C 1
ATOM 648 O O . ALA A 1 83 ? 2.096 22.547 16.703 1 93.5 83 ALA A O 1
ATOM 649 N N . GLY A 1 84 ? 1.059 24.484 16.078 1 95 84 GLY A N 1
ATOM 650 C CA . GLY A 1 84 ? 0.68 23.953 14.766 1 95 84 GLY A CA 1
ATOM 651 C C . GLY A 1 84 ? 1.872 23.609 13.891 1 95 84 GLY A C 1
ATOM 652 O O . GLY A 1 84 ? 1.896 22.562 13.25 1 95 84 GLY A O 1
ATOM 653 N N . LEU A 1 85 ? 2.838 24.438 13.953 1 95.5 85 LEU A N 1
ATOM 654 C CA . LEU A 1 85 ? 4.047 24.234 13.164 1 95.5 85 LEU A CA 1
ATOM 655 C C . LEU A 1 85 ? 4.773 22.969 13.609 1 95.5 85 LEU A C 1
ATOM 657 O O . LEU A 1 85 ? 5.23 22.188 12.781 1 95.5 85 LEU A O 1
ATOM 661 N N . GLU A 1 86 ? 4.855 22.781 14.914 1 96 86 GLU A N 1
ATOM 662 C CA . GLU A 1 86 ? 5.504 21.578 15.445 1 96 86 GLU A CA 1
ATOM 663 C C . GLU A 1 86 ? 4.766 20.312 15.016 1 96 86 GLU A C 1
ATOM 665 O O . GLU A 1 86 ? 5.391 19.344 14.609 1 96 86 GLU A O 1
ATOM 670 N N . CYS A 1 87 ? 3.502 20.328 15.055 1 97.31 87 CYS A N 1
ATOM 671 C CA . CYS A 1 87 ? 2.695 19.188 14.625 1 97.31 87 CYS A CA 1
ATOM 672 C C . CYS A 1 87 ? 2.891 18.922 13.133 1 97.31 87 CYS A C 1
ATOM 674 O O . CYS A 1 87 ? 2.973 17.766 12.719 1 97.31 87 CYS A O 1
ATOM 676 N N . MET A 1 88 ? 2.943 19.984 12.312 1 97.19 88 MET A N 1
ATOM 677 C CA . MET A 1 88 ? 3.152 19.828 10.875 1 97.19 88 MET A CA 1
ATOM 678 C C . MET A 1 88 ? 4.496 19.172 10.594 1 97.19 88 MET A C 1
ATOM 680 O O . MET A 1 88 ? 4.598 18.297 9.727 1 97.19 88 MET A O 1
ATOM 684 N N . LYS A 1 89 ? 5.484 19.547 11.336 1 97.94 89 LYS A N 1
ATOM 685 C CA . LYS A 1 89 ? 6.812 18.969 11.156 1 97.94 89 LYS A CA 1
ATOM 686 C C . LYS A 1 89 ? 6.832 17.5 11.539 1 97.94 89 LYS A C 1
ATOM 688 O O . LYS A 1 89 ? 7.484 16.688 10.875 1 97.94 89 LYS A O 1
ATOM 693 N N . GLU A 1 90 ? 6.184 17.141 12.602 1 97.88 90 GLU A N 1
ATOM 694 C CA . GLU A 1 90 ? 6.055 15.742 13 1 97.88 90 GLU A CA 1
ATOM 695 C C . GLU A 1 90 ? 5.324 14.93 11.938 1 97.88 90 GLU A C 1
ATOM 697 O O . GLU A 1 90 ? 5.75 13.828 11.578 1 97.88 90 GLU A O 1
ATOM 702 N N . THR A 1 91 ? 4.254 15.508 11.445 1 98 91 THR A N 1
ATOM 703 C CA . THR A 1 91 ? 3.486 14.852 10.398 1 98 91 THR A CA 1
ATOM 704 C C . THR A 1 91 ? 4.352 14.617 9.156 1 98 91 THR A C 1
ATOM 706 O O . THR A 1 91 ? 4.328 13.531 8.578 1 98 91 THR A O 1
ATOM 709 N N . LEU A 1 92 ? 5.051 15.656 8.789 1 98.44 92 LEU A N 1
ATOM 710 C CA . LEU A 1 92 ? 5.934 15.57 7.633 1 98.44 92 LEU A CA 1
ATOM 711 C C . LEU A 1 92 ? 6.938 14.43 7.801 1 98.44 92 LEU A C 1
ATOM 713 O O . LEU A 1 92 ? 7.18 13.672 6.863 1 98.44 92 LEU A O 1
ATOM 717 N N . LYS A 1 93 ? 7.488 14.328 8.961 1 98.38 93 LYS A N 1
ATOM 718 C CA . LYS A 1 93 ? 8.438 13.258 9.25 1 98.38 93 L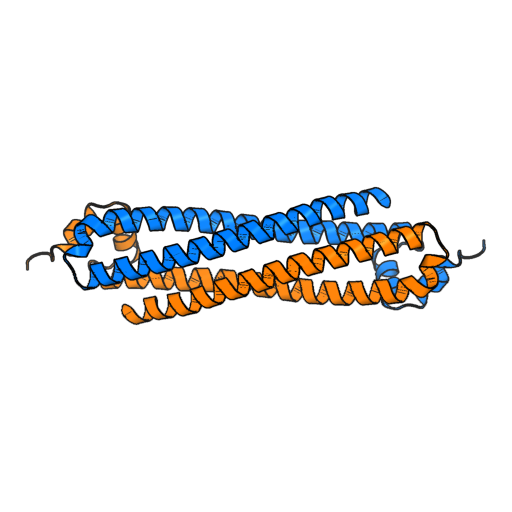YS A CA 1
ATOM 719 C C . LYS A 1 93 ? 7.793 11.883 9.07 1 98.38 93 LYS A C 1
ATOM 721 O O . LYS A 1 93 ? 8.383 10.992 8.461 1 98.38 93 LYS A O 1
ATOM 726 N N . THR A 1 94 ? 6.641 11.758 9.594 1 98.12 94 THR A N 1
ATOM 727 C CA . THR A 1 94 ? 5.914 10.5 9.477 1 98.12 94 THR A CA 1
ATOM 728 C C . THR A 1 94 ? 5.562 10.203 8.023 1 98.12 94 THR A C 1
ATOM 730 O O . THR A 1 94 ? 5.691 9.07 7.566 1 98.12 94 THR A O 1
ATOM 733 N N . ASP A 1 95 ? 5.113 11.234 7.32 1 98.44 95 ASP A N 1
ATOM 734 C CA . ASP A 1 95 ? 4.766 11.062 5.91 1 98.44 95 ASP A CA 1
ATOM 735 C C . ASP A 1 95 ? 5.969 10.594 5.102 1 98.44 95 ASP A C 1
ATOM 737 O O . ASP A 1 95 ? 5.836 9.75 4.215 1 98.44 95 ASP A O 1
ATOM 741 N N . LYS A 1 96 ? 7.074 11.109 5.406 1 98.69 96 LYS A N 1
ATOM 742 C CA . LYS A 1 96 ? 8.281 10.711 4.695 1 98.69 96 LYS A CA 1
ATOM 743 C C . LYS A 1 96 ? 8.656 9.266 4.996 1 98.69 96 LYS A C 1
ATOM 745 O O . LYS A 1 96 ? 9.156 8.555 4.125 1 98.69 96 LYS A O 1
ATOM 750 N N . LYS A 1 97 ? 8.445 8.797 6.207 1 98.62 97 LYS A N 1
ATOM 751 C CA . LYS A 1 97 ? 8.648 7.391 6.527 1 98.62 97 LYS A CA 1
ATOM 752 C C . LYS A 1 97 ? 7.699 6.5 5.734 1 98.62 97 LYS A C 1
ATOM 754 O O . LYS A 1 97 ? 8.102 5.453 5.223 1 98.62 97 LYS A O 1
ATOM 759 N N . VAL A 1 98 ? 6.449 6.891 5.688 1 98.75 98 VAL A N 1
ATOM 760 C CA . VAL A 1 98 ? 5.449 6.141 4.934 1 98.75 98 VAL A CA 1
ATOM 761 C C . VAL A 1 98 ? 5.836 6.098 3.459 1 98.75 98 VAL A C 1
ATOM 763 O O . VAL A 1 98 ? 5.746 5.047 2.818 1 98.75 98 VAL A O 1
ATOM 766 N N . LEU A 1 99 ? 6.277 7.246 2.963 1 98.81 99 LEU A N 1
ATOM 767 C CA . LEU A 1 99 ? 6.699 7.316 1.567 1 98.81 99 LEU A CA 1
ATOM 768 C C . LEU A 1 99 ? 7.84 6.348 1.292 1 98.81 99 LEU A C 1
ATOM 770 O O . LEU A 1 99 ? 7.844 5.66 0.268 1 98.81 99 LEU A O 1
ATOM 774 N N . ALA A 1 100 ? 8.758 6.301 2.172 1 98.69 100 ALA A N 1
ATOM 775 C CA . ALA A 1 100 ? 9.867 5.355 2.035 1 98.69 100 ALA A CA 1
ATOM 776 C C . ALA A 1 100 ? 9.367 3.916 2.037 1 98.69 100 ALA A C 1
ATOM 778 O O . ALA A 1 100 ? 9.82 3.09 1.246 1 98.69 100 ALA A O 1
ATOM 779 N N . GLY A 1 101 ? 8.445 3.627 2.965 1 98.5 101 GLY A N 1
ATOM 780 C CA . GLY A 1 101 ? 7.832 2.309 3.004 1 98.5 101 GLY A CA 1
ATOM 781 C C . GLY A 1 101 ? 7.105 1.948 1.72 1 98.5 101 GLY A C 1
ATOM 782 O O . GLY A 1 101 ? 7.25 0.833 1.213 1 98.5 101 GLY A O 1
ATOM 783 N N . LEU A 1 102 ? 6.359 2.924 1.17 1 98.75 102 LEU A N 1
ATOM 784 C CA . LEU A 1 102 ? 5.648 2.715 -0.087 1 98.75 102 LEU A CA 1
ATOM 785 C C . LEU A 1 102 ? 6.625 2.428 -1.223 1 98.75 102 LEU A C 1
ATOM 787 O O . LEU A 1 102 ? 6.418 1.497 -2.006 1 98.75 102 LEU A O 1
ATOM 791 N N . THR A 1 103 ? 7.684 3.17 -1.223 1 98.5 103 THR A N 1
ATOM 792 C CA . THR A 1 103 ? 8.688 3.021 -2.27 1 98.5 103 THR A CA 1
ATOM 793 C C . THR A 1 103 ? 9.367 1.656 -2.182 1 98.5 103 THR A C 1
ATOM 795 O O . THR A 1 103 ? 9.562 0.987 -3.197 1 98.5 103 THR A O 1
ATOM 798 N N . GLY A 1 104 ? 9.719 1.273 -0.983 1 98.25 104 GLY A N 1
ATOM 799 C CA . GLY A 1 104 ? 10.297 -0.045 -0.799 1 98.25 104 GLY A CA 1
ATOM 800 C C . GLY A 1 104 ? 9.383 -1.171 -1.229 1 98.25 104 GLY A C 1
ATOM 801 O O . GLY A 1 104 ? 9.82 -2.127 -1.874 1 98.25 104 GLY A O 1
ATOM 802 N N . LEU A 1 105 ? 8.141 -1.043 -0.871 1 98.69 105 LEU A N 1
ATOM 803 C CA . LEU A 1 105 ? 7.164 -2.061 -1.243 1 98.69 105 LEU A CA 1
ATOM 804 C C . LEU A 1 105 ? 6.977 -2.107 -2.756 1 98.69 105 LEU A C 1
ATOM 806 O O . LEU A 1 105 ? 6.844 -3.188 -3.336 1 98.69 105 LEU A O 1
ATOM 810 N N . LEU A 1 106 ? 6.949 -0.952 -3.359 1 98.69 106 LEU A N 1
ATOM 811 C CA . LEU A 1 106 ? 6.82 -0.864 -4.812 1 98.69 106 LEU A CA 1
ATOM 812 C C . LEU A 1 106 ? 7.984 -1.569 -5.5 1 98.69 106 LEU A C 1
ATOM 814 O O . LEU A 1 106 ? 7.793 -2.25 -6.512 1 98.69 106 LEU A O 1
ATOM 818 N N . ASP A 1 107 ? 9.172 -1.458 -5.008 1 98.44 107 ASP A N 1
ATOM 819 C CA . ASP A 1 107 ? 10.344 -2.129 -5.57 1 98.44 107 ASP A CA 1
ATOM 820 C C . ASP A 1 107 ? 10.172 -3.646 -5.543 1 98.44 107 ASP A C 1
ATOM 822 O O . ASP A 1 107 ? 10.414 -4.324 -6.543 1 98.44 107 ASP A O 1
ATOM 826 N N . VAL A 1 108 ? 9.734 -4.152 -4.441 1 98.5 108 VAL A N 1
ATOM 827 C CA . VAL A 1 108 ? 9.523 -5.586 -4.285 1 98.5 108 VAL A CA 1
ATOM 828 C C . VAL A 1 108 ? 8.438 -6.059 -5.246 1 98.5 108 VAL A C 1
ATOM 830 O O . VAL A 1 108 ? 8.586 -7.094 -5.898 1 98.5 108 VAL A O 1
ATOM 833 N N . ALA A 1 109 ? 7.355 -5.34 -5.316 1 98.5 109 ALA A N 1
ATOM 834 C CA . ALA A 1 109 ? 6.242 -5.691 -6.195 1 98.5 109 ALA A CA 1
ATOM 835 C C . ALA A 1 109 ? 6.676 -5.699 -7.656 1 98.5 109 ALA A C 1
ATOM 837 O O . ALA A 1 109 ? 6.266 -6.566 -8.43 1 98.5 109 ALA A O 1
ATOM 838 N N . CYS A 1 110 ? 7.527 -4.742 -8.008 1 98.5 110 CYS A N 1
ATOM 839 C CA . CYS A 1 110 ? 8.016 -4.668 -9.375 1 98.5 110 CYS A CA 1
ATOM 840 C C . CYS A 1 110 ? 8.898 -5.867 -9.711 1 98.5 110 CYS A C 1
ATOM 842 O O . CYS A 1 110 ? 8.852 -6.391 -10.828 1 98.5 110 CYS A O 1
ATOM 844 N N . GLU A 1 111 ? 9.672 -6.234 -8.789 1 98.06 111 GLU A N 1
ATOM 845 C CA . GLU A 1 111 ? 10.438 -7.465 -8.961 1 98.06 111 GLU A CA 1
ATOM 846 C C . GLU A 1 111 ? 9.516 -8.664 -9.18 1 98.06 111 GLU A C 1
ATOM 848 O O . GLU A 1 111 ? 9.742 -9.477 -10.078 1 98.06 111 GLU A O 1
ATOM 853 N N . GLY A 1 112 ? 8.492 -8.742 -8.328 1 97.88 112 GLY A N 1
ATOM 854 C CA . GLY A 1 112 ? 7.516 -9.805 -8.477 1 97.88 112 GLY A CA 1
ATOM 855 C C . GLY A 1 112 ? 6.812 -9.789 -9.82 1 97.88 112 GLY A C 1
ATOM 856 O O . GLY A 1 112 ? 6.527 -10.852 -10.391 1 97.88 112 GLY A O 1
ATOM 857 N N . ARG A 1 113 ? 6.578 -8.656 -10.336 1 97.94 113 ARG A N 1
ATOM 858 C CA . ARG A 1 113 ? 5.938 -8.516 -11.641 1 97.94 113 ARG A CA 1
ATOM 859 C C . ARG A 1 113 ? 6.824 -9.078 -12.75 1 97.94 113 ARG A C 1
ATOM 861 O O . ARG A 1 113 ? 6.34 -9.766 -13.648 1 97.94 113 ARG A O 1
ATOM 868 N N . ARG A 1 114 ? 8.055 -8.758 -12.703 1 97.56 114 ARG A N 1
ATOM 869 C CA . ARG A 1 114 ? 8.992 -9.273 -13.695 1 97.56 114 ARG A CA 1
ATOM 870 C C . ARG A 1 114 ? 9.031 -10.797 -13.656 1 97.56 114 ARG A C 1
ATOM 872 O O . ARG A 1 114 ? 8.992 -11.453 -14.703 1 97.56 114 ARG A O 1
ATOM 879 N N . GLU A 1 115 ? 9.102 -11.297 -12.5 1 97.5 115 GLU A N 1
ATOM 880 C CA . GLU A 1 115 ? 9.078 -12.742 -12.305 1 97.5 115 GLU A CA 1
ATOM 881 C C . GLU A 1 115 ? 7.785 -13.352 -12.844 1 97.5 115 GLU A C 1
ATOM 883 O O . GLU A 1 115 ? 7.812 -14.359 -13.547 1 97.5 115 GLU A O 1
ATOM 888 N N . SER A 1 116 ? 6.676 -12.766 -12.508 1 97.81 116 SER A N 1
ATOM 889 C CA . SER A 1 116 ? 5.375 -13.266 -12.938 1 97.81 116 SER A CA 1
ATOM 890 C C . SER A 1 116 ? 5.266 -13.289 -14.461 1 97.81 116 SER A C 1
ATOM 892 O O . SER A 1 116 ? 4.672 -14.203 -15.031 1 97.81 116 SER A O 1
ATOM 894 N N . ARG A 1 117 ? 5.82 -12.297 -15.125 1 97.69 117 ARG A N 1
ATOM 895 C CA . ARG A 1 117 ? 5.82 -12.25 -16.578 1 97.69 117 ARG A CA 1
ATOM 896 C C . ARG A 1 117 ? 6.59 -13.43 -17.172 1 97.69 117 ARG A C 1
ATOM 898 O O . ARG A 1 117 ? 6.172 -14.016 -18.172 1 97.69 117 ARG A O 1
ATOM 905 N N . ARG A 1 118 ? 7.656 -13.727 -16.578 1 97.5 118 ARG A N 1
ATOM 906 C CA . ARG A 1 118 ? 8.438 -14.875 -17.016 1 97.5 118 ARG A CA 1
ATOM 907 C C . ARG A 1 118 ? 7.633 -16.172 -16.891 1 97.5 118 ARG A C 1
ATOM 909 O O . ARG A 1 118 ? 7.672 -17.031 -17.766 1 97.5 118 ARG A O 1
ATOM 916 N N . HIS A 1 119 ? 6.914 -16.328 -15.789 1 97.69 119 HIS A N 1
ATOM 917 C CA . HIS A 1 119 ? 6.09 -17.516 -15.57 1 97.69 119 HIS A CA 1
ATOM 918 C C . HIS A 1 119 ? 4.996 -17.625 -16.625 1 97.69 119 HIS A C 1
ATOM 920 O O . HIS A 1 119 ? 4.773 -18.703 -17.172 1 97.69 119 HIS A O 1
ATOM 926 N N . VAL A 1 120 ? 4.312 -16.484 -16.891 1 97.56 120 VAL A N 1
ATOM 927 C CA . VAL A 1 120 ? 3.262 -16.484 -17.906 1 97.56 120 VAL A CA 1
ATOM 928 C C . VAL A 1 120 ? 3.84 -16.938 -19.25 1 97.56 120 VAL A C 1
ATOM 930 O O . VAL A 1 120 ? 3.279 -17.797 -19.922 1 97.56 120 VAL A O 1
ATOM 933 N N . SER A 1 121 ? 4.984 -16.438 -19.688 1 97.06 121 SER A N 1
ATOM 934 C CA . SER A 1 121 ? 5.629 -16.734 -20.953 1 97.06 121 SER A CA 1
ATOM 935 C C . SER A 1 121 ? 6.004 -18.203 -21.062 1 97.06 121 SER A C 1
ATOM 937 O O . SER A 1 121 ? 5.973 -18.781 -22.156 1 97.06 121 SER A O 1
ATOM 939 N N . ARG A 1 122 ? 6.293 -18.828 -19.984 1 95.5 122 ARG A N 1
ATOM 940 C CA . ARG A 1 122 ? 6.727 -20.219 -19.953 1 95.5 122 ARG A CA 1
ATOM 941 C C . ARG A 1 122 ? 5.59 -21.156 -20.359 1 95.5 122 ARG A C 1
ATOM 943 O O . ARG A 1 122 ? 5.832 -22.281 -20.828 1 95.5 122 ARG A O 1
ATOM 950 N N . PHE A 1 123 ? 4.387 -20.766 -20.141 1 94.12 123 PHE A N 1
ATOM 951 C CA . PHE A 1 123 ? 3.266 -21.672 -20.344 1 94.12 123 PHE A CA 1
ATOM 952 C C . PHE A 1 123 ? 2.375 -21.172 -21.484 1 94.12 123 PHE A C 1
ATOM 954 O O . PHE A 1 123 ? 1.258 -21.672 -21.656 1 94.12 123 PHE A O 1
ATOM 961 N N . GLU A 1 124 ? 2.816 -20.125 -22.156 1 88.12 124 GLU A N 1
ATOM 962 C CA . GLU A 1 124 ? 2.168 -19.688 -23.391 1 88.12 124 GLU A CA 1
ATOM 963 C C . GLU A 1 124 ? 2.525 -20.609 -24.547 1 88.12 124 GLU A C 1
ATOM 965 O O . GLU A 1 124 ? 3.672 -21.047 -24.672 1 88.12 124 GLU A O 1
ATOM 970 N N . MET B 1 1 ? -11.727 46.875 16.797 1 42.56 1 MET B N 1
ATOM 971 C CA . MET B 1 1 ? -11.242 45.562 17.188 1 42.56 1 MET B CA 1
ATOM 972 C C . MET B 1 1 ? -10.023 45.156 16.375 1 42.56 1 MET B C 1
ATOM 974 O O . MET B 1 1 ? -10.062 45.156 15.141 1 42.56 1 MET B O 1
ATOM 978 N N . ALA B 1 2 ? -8.82 45.25 16.781 1 48.88 2 ALA B N 1
ATOM 979 C CA . ALA B 1 2 ? -7.578 45 16.047 1 48.88 2 ALA B CA 1
ATOM 980 C C . ALA B 1 2 ? -7.574 43.625 15.414 1 48.88 2 ALA B C 1
ATOM 982 O O . ALA B 1 2 ? -7.875 42.625 16.078 1 48.88 2 ALA B O 1
ATOM 983 N N . THR B 1 3 ? -7.77 43.5 14.188 1 53.03 3 THR B N 1
ATOM 984 C CA . THR B 1 3 ? -7.652 42.219 13.484 1 53.03 3 THR B CA 1
ATOM 985 C C . THR B 1 3 ? -6.426 41.469 13.961 1 53.03 3 THR B C 1
ATOM 987 O O . THR B 1 3 ? -5.309 41.969 13.922 1 53.03 3 THR B O 1
ATOM 990 N N . PRO B 1 4 ? -6.621 40.469 14.773 1 56.62 4 PRO B N 1
ATOM 991 C CA . PRO B 1 4 ? -5.453 39.781 15.352 1 56.62 4 PRO B CA 1
ATOM 992 C C . PRO B 1 4 ? -4.352 39.531 14.328 1 56.62 4 PRO B C 1
ATOM 994 O O . PRO B 1 4 ? -4.637 39.375 13.141 1 56.62 4 PRO B O 1
ATOM 997 N N . PRO B 1 5 ? -3.152 39.938 14.5 1 60.5 5 PRO B N 1
ATOM 998 C CA . PRO B 1 5 ? -1.974 39.812 13.641 1 60.5 5 PRO B CA 1
ATOM 999 C C . PRO B 1 5 ? -1.99 38.5 12.828 1 60.5 5 PRO B C 1
ATOM 1001 O O . PRO B 1 5 ? -1.494 38.469 11.703 1 60.5 5 PRO B O 1
ATOM 1004 N N . SER B 1 6 ? -2.756 37.469 13.289 1 63.53 6 SER B N 1
ATOM 1005 C CA . SER B 1 6 ? -2.736 36.156 12.648 1 63.53 6 SER B CA 1
ATOM 1006 C C . SER B 1 6 ? -3.514 36.156 11.336 1 63.53 6 SER B C 1
ATOM 1008 O O . SER B 1 6 ? -3.125 35.5 10.375 1 63.53 6 SER B O 1
ATOM 1010 N N . GLN B 1 7 ? -4.551 36.906 11.258 1 69.31 7 GLN B N 1
ATOM 1011 C CA . GLN B 1 7 ? -5.395 36.938 10.07 1 69.31 7 GLN B CA 1
ATOM 1012 C C . GLN B 1 7 ? -4.668 37.562 8.891 1 69.31 7 GLN B C 1
ATOM 1014 O O . GLN B 1 7 ? -4.707 37.062 7.777 1 69.31 7 GLN B O 1
ATOM 1019 N N . HIS B 1 8 ? -4.023 38.594 9.281 1 75.69 8 HIS B N 1
ATOM 1020 C CA . HIS B 1 8 ? -3.35 39.344 8.227 1 75.69 8 HIS B CA 1
ATOM 1021 C C . HIS B 1 8 ? -2.172 38.562 7.656 1 75.69 8 HIS B C 1
ATOM 1023 O O . HIS B 1 8 ? -1.942 38.562 6.441 1 75.69 8 HIS B O 1
ATOM 1029 N N . ALA B 1 9 ? -1.569 37.812 8.492 1 78.25 9 ALA B N 1
ATOM 1030 C CA . ALA B 1 9 ? -0.4 37.094 8.031 1 78.25 9 ALA B CA 1
ATOM 1031 C C . ALA B 1 9 ? -0.812 35.875 7.18 1 78.25 9 ALA B C 1
ATOM 1033 O O . ALA B 1 9 ? -0.193 35.594 6.148 1 78.25 9 ALA B O 1
ATOM 1034 N N . MET B 1 10 ? -1.889 35.219 7.453 1 80.38 10 MET B N 1
ATOM 1035 C CA . MET B 1 10 ? -2.387 34.062 6.734 1 80.38 10 MET B CA 1
ATOM 1036 C C . MET B 1 10 ? -2.84 34.438 5.328 1 80.38 10 MET B C 1
ATOM 1038 O O . MET B 1 10 ? -2.701 33.656 4.395 1 80.38 10 MET B O 1
ATOM 1042 N N . SER B 1 11 ? -3.289 35.656 5.25 1 79.12 11 SER B N 1
ATOM 1043 C CA . SER B 1 11 ? -3.836 36.094 3.971 1 79.12 11 SER B CA 1
ATOM 1044 C C . SER B 1 11 ? -2.725 36.438 2.979 1 79.12 11 SER B C 1
ATOM 1046 O O . SER B 1 11 ? -2.957 36.469 1.769 1 79.12 11 SER B O 1
ATOM 1048 N N . ARG B 1 12 ? -1.494 36.531 3.467 1 83.75 12 ARG B N 1
ATOM 1049 C CA . ARG B 1 12 ? -0.39 36.969 2.615 1 83.75 12 ARG B CA 1
ATOM 1050 C C . ARG B 1 12 ? 0.396 35.781 2.094 1 83.75 12 ARG B C 1
ATOM 1052 O O . ARG B 1 12 ? 1.26 35.906 1.226 1 83.75 12 ARG B O 1
ATOM 1059 N N . THR B 1 13 ? 0.115 34.688 2.727 1 88.06 13 THR B N 1
ATOM 1060 C CA . THR B 1 13 ? 0.805 33.469 2.307 1 88.06 13 THR B CA 1
ATOM 1061 C C . THR B 1 13 ? -0.156 32.5 1.601 1 88.06 13 THR B C 1
ATOM 1063 O O . THR B 1 13 ? -1.194 32.156 2.156 1 88.06 13 THR B O 1
ATOM 1066 N N . PRO B 1 14 ? 0.166 32.094 0.368 1 90.69 14 PRO B N 1
ATOM 1067 C CA . PRO B 1 14 ? -0.796 31.391 -0.497 1 90.69 14 PRO B CA 1
ATOM 1068 C C . PRO B 1 14 ? -1.357 30.125 0.137 1 90.69 14 PRO B C 1
ATOM 1070 O O . PRO B 1 14 ? -2.566 29.891 0.077 1 90.69 14 PRO B O 1
ATOM 1073 N N . HIS B 1 15 ? -0.543 29.344 0.737 1 91.88 15 HIS B N 1
ATOM 1074 C CA . HIS B 1 15 ? -1.01 28.047 1.207 1 91.88 15 HIS B CA 1
ATOM 1075 C C . HIS B 1 15 ? -1.818 28.188 2.492 1 91.88 15 HIS B C 1
ATOM 1077 O O . HIS B 1 15 ? -2.799 27.469 2.695 1 91.88 15 HIS B O 1
ATOM 1083 N N . PHE B 1 16 ? -1.433 29.078 3.342 1 91.81 16 PHE B N 1
ATOM 1084 C CA . PHE B 1 16 ? -2.236 29.328 4.535 1 91.81 16 PHE B CA 1
ATOM 1085 C C . PHE B 1 16 ? -3.557 30 4.168 1 91.81 16 PHE B C 1
ATOM 1087 O O . PHE B 1 16 ? -4.578 29.766 4.812 1 91.81 16 PHE B O 1
ATOM 1094 N N . GLN B 1 17 ? -3.443 30.844 3.184 1 93.12 17 GLN B N 1
ATOM 1095 C CA . GLN B 1 17 ? -4.68 31.453 2.703 1 93.12 17 GLN B CA 1
ATOM 1096 C C . GLN B 1 17 ? -5.66 30.406 2.207 1 93.12 17 GLN B C 1
ATOM 1098 O O . GLN B 1 17 ? -6.859 30.484 2.475 1 93.12 17 GLN B O 1
ATOM 1103 N N . GLU B 1 18 ? -5.137 29.422 1.426 1 94.06 18 GLU B N 1
ATOM 1104 C CA . GLU B 1 18 ? -5.965 28.312 0.972 1 94.06 18 GLU B CA 1
ATOM 1105 C C . GLU B 1 18 ? -6.574 27.562 2.152 1 94.06 18 GLU B C 1
ATOM 1107 O O . GLU B 1 18 ? -7.75 27.188 2.119 1 94.06 18 GLU B O 1
ATOM 1112 N N . LEU B 1 19 ? -5.742 27.344 3.156 1 93 19 LEU B N 1
ATOM 1113 C CA . LEU B 1 19 ? -6.203 26.656 4.355 1 93 19 LEU B CA 1
ATOM 1114 C C . LEU B 1 19 ? -7.281 27.469 5.066 1 93 19 LEU B C 1
ATOM 1116 O O . LEU B 1 19 ? -8.281 26.906 5.531 1 93 19 LEU B O 1
ATOM 1120 N N . ARG B 1 20 ? -7.059 28.734 5.137 1 93.25 20 ARG B N 1
ATOM 1121 C CA . ARG B 1 20 ? -8.031 29.656 5.727 1 93.25 20 ARG B CA 1
ATOM 1122 C C . ARG B 1 20 ? -9.375 29.562 5.004 1 93.25 20 ARG B C 1
ATOM 1124 O O . ARG B 1 20 ? -10.422 29.406 5.637 1 93.25 20 ARG B O 1
ATOM 1131 N N . ILE B 1 21 ? -9.32 29.672 3.717 1 94.75 21 ILE B N 1
ATOM 1132 C CA . ILE B 1 21 ? -10.531 29.625 2.898 1 94.75 21 ILE B CA 1
ATOM 1133 C C . ILE B 1 21 ? -11.227 28.281 3.088 1 94.75 21 ILE B C 1
ATOM 1135 O O . ILE B 1 21 ? -12.438 28.219 3.32 1 94.75 21 ILE B O 1
ATOM 1139 N N . ALA B 1 22 ? -10.469 27.234 3.078 1 93.56 22 ALA B N 1
ATOM 1140 C CA . ALA B 1 22 ? -11.016 25.875 3.18 1 93.56 22 ALA B CA 1
ATOM 1141 C C . ALA B 1 22 ? -11.656 25.656 4.547 1 93.56 22 ALA B C 1
ATOM 1143 O O . ALA B 1 22 ? -12.68 24.969 4.652 1 93.56 22 ALA B O 1
ATOM 1144 N N . SER B 1 23 ? -11.008 26.141 5.555 1 93.44 23 SER B N 1
ATOM 1145 C CA . SER B 1 23 ? -11.484 25.906 6.91 1 93.44 23 SER B CA 1
ATOM 1146 C C . SER B 1 23 ? -12.641 26.828 7.27 1 93.44 23 SER B C 1
ATOM 1148 O O . SER B 1 23 ? -13.375 26.578 8.227 1 93.44 23 SER B O 1
ATOM 1150 N N . GLY B 1 24 ? -12.742 28 6.559 1 92.31 24 GLY B N 1
ATOM 1151 C CA . GLY B 1 24 ? -13.711 29.031 6.91 1 92.31 24 GLY B CA 1
ATOM 1152 C C . GLY B 1 24 ? -13.375 29.75 8.203 1 92.31 24 GLY B C 1
ATOM 1153 O O . GLY B 1 24 ? -14.242 30.359 8.828 1 92.31 24 GLY B O 1
ATOM 1154 N N . SER B 1 25 ? -12.188 29.531 8.68 1 90.56 25 SER B N 1
ATOM 1155 C CA . SER B 1 25 ? -11.734 30.125 9.938 1 90.56 25 SER B CA 1
ATOM 1156 C C . SER B 1 25 ? -10.711 31.234 9.688 1 90.56 25 SER B C 1
ATOM 1158 O O . SER B 1 25 ? -9.852 31.094 8.812 1 90.56 25 SER B O 1
ATOM 1160 N N . ASP B 1 26 ? -10.82 32.25 10.586 1 86.94 26 ASP B N 1
ATOM 1161 C CA . ASP B 1 26 ? -9.852 33.344 10.5 1 86.94 26 ASP B CA 1
ATOM 1162 C C . ASP B 1 26 ? -8.758 33.188 11.555 1 86.94 26 ASP B C 1
ATOM 1164 O O . ASP B 1 26 ? -7.828 34 11.609 1 86.94 26 ASP B O 1
ATOM 1168 N N . ASN B 1 27 ? -8.906 32.125 12.297 1 88.31 27 ASN B N 1
ATOM 1169 C CA . ASN B 1 27 ? -7.852 31.938 13.289 1 88.31 27 ASN B CA 1
ATOM 1170 C C . ASN B 1 27 ? -7.051 30.672 13.008 1 88.31 27 ASN B C 1
ATOM 1172 O O . ASN B 1 27 ? -7.543 29.75 12.352 1 88.31 27 ASN B O 1
ATOM 1176 N N . LEU B 1 28 ? -5.863 30.578 13.492 1 89.88 28 LEU B N 1
ATOM 1177 C CA . LEU B 1 28 ? -4.91 29.516 13.203 1 89.88 28 LEU B CA 1
ATOM 1178 C C . LEU B 1 28 ? -5.402 28.188 13.758 1 89.88 28 LEU B C 1
ATOM 1180 O O . LEU B 1 28 ? -5.223 27.141 13.125 1 89.88 28 LEU B O 1
ATOM 1184 N N . GLU B 1 29 ? -6.07 28.219 14.938 1 91.25 29 GLU B N 1
ATOM 1185 C CA . GLU B 1 29 ? -6.531 27 15.586 1 91.25 29 GLU B CA 1
ATOM 1186 C C . GLU B 1 29 ? -7.539 26.25 14.719 1 91.25 29 GLU B C 1
ATOM 1188 O O . GLU B 1 29 ? -7.426 25.047 14.523 1 91.25 29 GLU B O 1
ATOM 1193 N N . GLY B 1 30 ? -8.438 27 14.211 1 92.75 30 GLY B N 1
ATOM 1194 C CA . GLY B 1 30 ? -9.414 26.406 13.312 1 92.75 30 GLY B CA 1
ATOM 1195 C C . GLY B 1 30 ? -8.797 25.891 12.031 1 92.75 30 GLY B C 1
ATOM 1196 O O . GLY B 1 30 ? -9.18 24.812 11.539 1 92.75 30 GLY B O 1
ATOM 1197 N N . CYS B 1 31 ? -7.887 26.594 11.406 1 94.38 31 CYS B N 1
ATOM 1198 C CA . CYS B 1 31 ? -7.184 26.156 10.203 1 94.38 31 CYS B CA 1
ATOM 1199 C C . CYS B 1 31 ? -6.41 24.875 10.453 1 94.38 31 CYS B C 1
ATOM 1201 O O . CYS B 1 31 ? -6.504 23.922 9.664 1 94.38 31 CYS B O 1
ATOM 1203 N N . PHE B 1 32 ? -5.688 24.812 11.578 1 95.5 32 PHE B N 1
ATOM 1204 C CA . PHE B 1 32 ? -4.891 23.641 11.906 1 95.5 32 PHE B CA 1
ATOM 1205 C C . PHE B 1 32 ? -5.789 22.438 12.211 1 95.5 32 PHE B C 1
ATOM 1207 O O . PHE B 1 32 ? -5.465 21.312 11.859 1 95.5 32 PHE B O 1
ATOM 1214 N N . HIS B 1 33 ? -6.855 22.734 12.922 1 96.94 33 HIS B N 1
ATOM 1215 C CA . HIS B 1 33 ? -7.793 21.656 13.203 1 96.94 33 HIS B CA 1
ATOM 1216 C C . HIS B 1 33 ? -8.25 20.984 11.922 1 96.94 33 HIS B C 1
ATOM 1218 O O . HIS B 1 33 ? -8.258 19.75 11.836 1 96.94 33 HIS B O 1
ATOM 1224 N N . LEU B 1 34 ? -8.672 21.734 10.922 1 96.75 34 LEU B N 1
ATOM 1225 C CA . LEU B 1 34 ? -9.086 21.172 9.633 1 96.75 34 LEU B CA 1
ATOM 1226 C C . LEU B 1 34 ? -7.941 20.391 8.992 1 96.75 34 LEU B C 1
ATOM 1228 O O . LEU B 1 34 ? -8.133 19.281 8.516 1 96.75 34 LEU B O 1
ATOM 1232 N N . LEU B 1 35 ? -6.785 21 8.93 1 97.19 35 LEU B N 1
ATOM 1233 C CA . LEU B 1 35 ? -5.617 20.375 8.312 1 97.19 35 LEU B CA 1
ATOM 1234 C C . LEU B 1 35 ? -5.359 19 8.898 1 97.19 35 LEU B C 1
ATOM 1236 O O . LEU B 1 35 ? -5.227 18.016 8.164 1 97.19 35 LEU B O 1
ATOM 1240 N N . PHE B 1 36 ? -5.34 18.906 10.211 1 97.94 36 PHE B N 1
ATOM 1241 C CA . PHE B 1 36 ? -4.953 17.656 10.859 1 97.94 36 PHE B CA 1
ATOM 1242 C C . PHE B 1 36 ? -6.094 16.641 10.805 1 97.94 36 PHE B C 1
ATOM 1244 O O . PHE B 1 36 ? -5.855 15.438 10.734 1 97.94 36 PHE B O 1
ATOM 1251 N N . THR B 1 37 ? -7.289 17.125 10.836 1 98.19 37 THR B N 1
ATOM 1252 C CA . THR B 1 37 ? -8.414 16.219 10.625 1 98.19 37 THR B CA 1
ATOM 1253 C C . THR B 1 37 ? -8.352 15.586 9.242 1 98.19 37 THR B C 1
ATOM 1255 O O . THR B 1 37 ? -8.578 14.383 9.102 1 98.19 37 THR B O 1
ATOM 1258 N N . GLN B 1 38 ? -8.031 16.375 8.266 1 97.06 38 GLN B N 1
ATOM 1259 C CA . GLN B 1 38 ? -7.887 15.852 6.91 1 97.06 38 GLN B CA 1
ATOM 1260 C C . GLN B 1 38 ? -6.746 14.836 6.836 1 97.06 38 GLN B C 1
ATOM 1262 O O . GLN B 1 38 ? -6.895 13.773 6.227 1 97.06 38 GLN B O 1
ATOM 1267 N N . GLN B 1 39 ? -5.66 15.18 7.48 1 97.31 39 GLN B N 1
ATOM 1268 C CA . GLN B 1 39 ? -4.523 14.266 7.52 1 97.31 39 GLN B CA 1
ATOM 1269 C C . GLN B 1 39 ? -4.902 12.938 8.164 1 97.31 39 GLN B C 1
ATOM 1271 O O . GLN B 1 39 ? -4.484 11.875 7.703 1 97.31 39 GLN B O 1
ATOM 1276 N N . HIS B 1 40 ? -5.656 13.047 9.234 1 97.88 40 HIS B N 1
ATOM 1277 C CA . HIS B 1 40 ? -6.102 11.836 9.93 1 97.88 40 HIS B CA 1
ATOM 1278 C C . HIS B 1 40 ? -6.965 10.969 9.016 1 97.88 40 HIS B C 1
ATOM 1280 O O . HIS B 1 40 ? -6.797 9.75 8.977 1 97.88 40 HIS B O 1
ATOM 1286 N N . GLY B 1 41 ? -7.82 11.609 8.281 1 97.75 41 GLY B N 1
ATOM 1287 C CA . GLY B 1 41 ? -8.641 10.875 7.332 1 97.75 41 GLY B CA 1
ATOM 1288 C C . GLY B 1 41 ? -7.832 10.203 6.242 1 97.75 41 GLY B C 1
ATOM 1289 O O . GLY B 1 41 ? -8.148 9.078 5.836 1 97.75 41 GLY B O 1
ATOM 1290 N N . GLU B 1 42 ? -6.863 10.867 5.781 1 97.19 42 GLU B N 1
ATOM 1291 C CA . GLU B 1 42 ? -6.027 10.344 4.707 1 97.19 42 GLU B CA 1
ATOM 1292 C C . GLU B 1 42 ? -5.25 9.109 5.16 1 97.19 42 GLU B C 1
ATOM 1294 O O . GLU B 1 42 ? -5.172 8.117 4.438 1 97.19 42 GLU B O 1
ATOM 1299 N N . ILE B 1 43 ? -4.645 9.203 6.371 1 97.88 43 ILE B N 1
ATOM 1300 C CA . ILE B 1 43 ? -3.859 8.07 6.848 1 97.88 43 ILE B CA 1
ATOM 1301 C C . ILE B 1 43 ? -4.785 6.895 7.152 1 97.88 43 ILE B C 1
ATOM 1303 O O . ILE B 1 43 ? -4.418 5.738 6.945 1 97.88 43 ILE B O 1
ATOM 1307 N N . ASP B 1 44 ? -5.984 7.207 7.613 1 98.12 44 ASP B N 1
ATOM 1308 C CA . ASP B 1 44 ? -6.984 6.16 7.805 1 98.12 44 ASP B CA 1
ATOM 1309 C C . ASP B 1 44 ? -7.328 5.477 6.484 1 98.12 44 ASP B C 1
ATOM 1311 O O . ASP B 1 44 ? -7.438 4.25 6.426 1 98.12 44 ASP B O 1
ATOM 1315 N N . GLY B 1 45 ? -7.508 6.266 5.473 1 98 45 GLY B N 1
ATOM 1316 C CA . GLY B 1 45 ? -7.77 5.711 4.152 1 98 45 GLY B CA 1
ATOM 1317 C C . GLY B 1 45 ? -6.645 4.82 3.646 1 98 45 GLY B C 1
ATOM 1318 O O . GLY B 1 45 ? -6.898 3.752 3.088 1 98 45 GLY B O 1
ATOM 1319 N N . LEU B 1 46 ? -5.465 5.203 3.895 1 98.31 46 LEU B N 1
ATOM 1320 C CA . LEU B 1 46 ? -4.312 4.406 3.488 1 98.31 46 LEU B CA 1
ATOM 1321 C C . LEU B 1 46 ? -4.289 3.068 4.219 1 98.31 46 LEU B C 1
ATOM 1323 O O . LEU B 1 46 ? -4.094 2.02 3.602 1 98.31 46 LEU B O 1
ATOM 1327 N N . ILE B 1 47 ? -4.438 3.107 5.543 1 98.75 47 ILE B N 1
ATOM 1328 C CA . ILE B 1 47 ? -4.422 1.911 6.375 1 98.75 47 ILE B CA 1
ATOM 1329 C C . ILE B 1 47 ? -5.484 0.929 5.891 1 98.75 47 ILE B C 1
ATOM 1331 O O . ILE B 1 4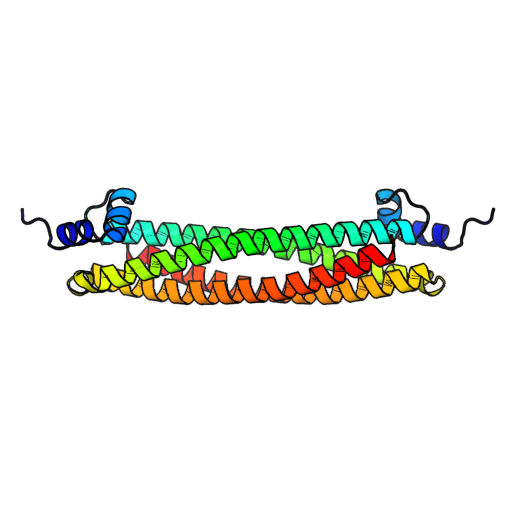7 ? -5.23 -0.275 5.801 1 98.75 47 ILE B O 1
ATOM 1335 N N . ASN B 1 48 ? -6.629 1.466 5.527 1 98.62 48 ASN B N 1
ATOM 1336 C CA . ASN B 1 48 ? -7.699 0.601 5.047 1 98.62 48 ASN B CA 1
ATOM 1337 C C . ASN B 1 48 ? -7.301 -0.132 3.77 1 98.62 48 ASN B C 1
ATOM 1339 O O . ASN B 1 48 ? -7.516 -1.34 3.65 1 98.62 48 ASN B O 1
ATOM 1343 N N . VAL B 1 49 ? -6.785 0.583 2.855 1 98.44 49 VAL B N 1
ATOM 1344 C CA . VAL B 1 49 ? -6.363 -0.006 1.59 1 98.44 49 VAL B CA 1
ATOM 1345 C C . VAL B 1 49 ? -5.277 -1.049 1.845 1 98.44 49 VAL B C 1
ATOM 1347 O O . VAL B 1 49 ? -5.309 -2.141 1.271 1 98.44 49 VAL B O 1
ATOM 1350 N N . LEU B 1 50 ? -4.32 -0.735 2.666 1 98.44 50 LEU B N 1
ATOM 1351 C CA . LEU B 1 50 ? -3.221 -1.647 2.965 1 98.44 50 LEU B CA 1
ATOM 1352 C C . LEU B 1 50 ? -3.732 -2.912 3.646 1 98.44 50 LEU B C 1
ATOM 1354 O O . LEU B 1 50 ? -3.266 -4.016 3.35 1 98.44 50 LEU B O 1
ATOM 1358 N N . CYS B 1 51 ? -4.656 -2.791 4.551 1 98.75 51 CYS B N 1
ATOM 1359 C CA . CYS B 1 51 ? -5.254 -3.938 5.223 1 98.75 51 CYS B CA 1
ATOM 1360 C C . CYS B 1 51 ? -5.953 -4.852 4.227 1 98.75 51 CYS B C 1
ATOM 1362 O O . CYS B 1 51 ? -5.805 -6.074 4.289 1 98.75 51 CYS B O 1
ATOM 1364 N N . GLU B 1 52 ? -6.695 -4.227 3.359 1 98.5 52 GLU B N 1
ATOM 1365 C CA . GLU B 1 52 ? -7.391 -4.996 2.332 1 98.5 52 GLU B CA 1
ATOM 1366 C C . GLU B 1 52 ? -6.406 -5.797 1.483 1 98.5 52 GLU B C 1
ATOM 1368 O O . GLU B 1 52 ? -6.613 -6.988 1.245 1 98.5 52 GLU B O 1
ATOM 1373 N N . LYS B 1 53 ? -5.367 -5.133 1.049 1 98.44 53 LYS B N 1
ATOM 1374 C CA . LYS B 1 53 ? -4.375 -5.801 0.211 1 98.44 53 LYS B CA 1
ATOM 1375 C C . LYS B 1 53 ? -3.643 -6.891 0.988 1 98.44 53 LYS B C 1
ATOM 1377 O O . LYS B 1 53 ? -3.377 -7.969 0.455 1 98.44 53 LYS B O 1
ATOM 1382 N N . ARG B 1 54 ? -3.27 -6.645 2.207 1 98.44 54 ARG B N 1
ATOM 1383 C CA . ARG B 1 54 ? -2.619 -7.633 3.062 1 98.44 54 ARG B CA 1
ATOM 1384 C C . ARG B 1 54 ? -3.488 -8.875 3.221 1 98.44 54 ARG B C 1
ATOM 1386 O O . ARG B 1 54 ? -3.008 -10 3.068 1 98.44 54 ARG B O 1
ATOM 1393 N N . ASP B 1 55 ? -4.754 -8.672 3.541 1 98.19 55 ASP B N 1
ATOM 1394 C CA . ASP B 1 55 ? -5.672 -9.789 3.777 1 98.19 55 ASP B CA 1
ATOM 1395 C C . ASP B 1 55 ? -5.879 -10.609 2.506 1 98.19 55 ASP B C 1
ATOM 1397 O O . ASP B 1 55 ? -5.945 -11.836 2.559 1 98.19 55 ASP B O 1
ATOM 1401 N N . GLY B 1 56 ? -6.059 -9.875 1.391 1 97.75 56 GLY B N 1
ATOM 1402 C CA . GLY B 1 56 ? -6.145 -10.578 0.121 1 97.75 56 GLY B CA 1
ATOM 1403 C C . GLY B 1 56 ? -4.91 -11.406 -0.185 1 97.75 56 GLY B C 1
ATOM 1404 O O . GLY B 1 56 ? -5.023 -12.547 -0.64 1 97.75 56 GLY B O 1
ATOM 1405 N N . LEU B 1 57 ? -3.736 -10.883 0.104 1 98.38 57 LEU B N 1
ATOM 1406 C CA . LEU B 1 57 ? -2.477 -11.57 -0.168 1 98.38 57 LEU B CA 1
ATOM 1407 C C . LEU B 1 57 ? -2.301 -12.766 0.754 1 98.38 57 LEU B C 1
ATOM 1409 O O . LEU B 1 57 ? -1.777 -13.805 0.337 1 98.38 57 LEU B O 1
ATOM 1413 N N . LEU B 1 58 ? -2.721 -12.648 1.976 1 98.56 58 LEU B N 1
ATOM 1414 C CA . LEU B 1 58 ? -2.668 -13.758 2.924 1 98.56 58 LEU B CA 1
ATOM 1415 C C . LEU B 1 58 ? -3.477 -14.945 2.414 1 98.56 58 LEU B C 1
ATOM 1417 O O . LEU B 1 58 ? -3.002 -16.078 2.445 1 98.56 58 LEU B O 1
ATOM 1421 N N . LYS B 1 59 ? -4.645 -14.688 1.955 1 97.81 59 LYS B N 1
ATOM 1422 C CA . LYS B 1 59 ? -5.492 -15.742 1.398 1 97.81 59 LYS B CA 1
ATOM 1423 C C . LYS B 1 59 ? -4.844 -16.375 0.176 1 97.81 59 LYS B C 1
ATOM 1425 O O . LYS B 1 59 ? -4.883 -17.594 0.011 1 97.81 59 LYS B O 1
ATOM 1430 N N . LYS B 1 60 ? -4.309 -15.555 -0.633 1 97.56 60 LYS B N 1
ATOM 1431 C CA . LYS B 1 60 ? -3.621 -16.031 -1.826 1 97.56 60 LYS B CA 1
ATOM 1432 C C . LYS B 1 60 ? -2.469 -16.969 -1.457 1 97.56 60 LYS B C 1
ATOM 1434 O O . LYS B 1 60 ? -2.281 -18.016 -2.082 1 97.56 60 LYS B O 1
ATOM 1439 N N . ILE B 1 61 ? -1.646 -16.547 -0.533 1 98.31 61 ILE B N 1
ATOM 1440 C CA . ILE B 1 61 ? -0.497 -17.312 -0.076 1 98.31 61 ILE B CA 1
ATOM 1441 C C . ILE B 1 61 ? -0.964 -18.672 0.449 1 98.31 61 ILE B C 1
ATOM 1443 O O . ILE B 1 61 ? -0.373 -19.703 0.128 1 98.31 61 ILE B O 1
ATOM 1447 N N . GLU B 1 62 ? -2.021 -18.688 1.206 1 98 62 GLU B N 1
ATOM 1448 C CA . GLU B 1 62 ? -2.568 -19.922 1.729 1 98 62 GLU B CA 1
ATOM 1449 C C . GLU B 1 62 ? -2.988 -20.859 0.6 1 98 62 GLU B C 1
ATOM 1451 O O . GLU B 1 62 ? -2.67 -22.062 0.622 1 98 62 GLU B O 1
ATOM 1456 N N . LYS B 1 63 ? -3.686 -20.328 -0.325 1 96.56 63 LYS B N 1
ATOM 1457 C CA . LYS B 1 63 ? -4.133 -21.125 -1.469 1 96.56 63 LYS B CA 1
ATOM 1458 C C . LYS B 1 63 ? -2.945 -21.672 -2.254 1 96.56 63 LYS B C 1
ATOM 1460 O O . LYS B 1 63 ? -2.955 -22.828 -2.672 1 96.56 63 LYS B O 1
ATOM 1465 N N . MET B 1 64 ? -1.972 -20.844 -2.459 1 97.38 64 MET B N 1
ATOM 1466 C CA . MET B 1 64 ? -0.778 -21.25 -3.191 1 97.38 64 MET B CA 1
ATOM 1467 C C . MET B 1 64 ? -0.054 -22.375 -2.463 1 97.38 64 MET B C 1
ATOM 1469 O O . MET B 1 64 ? 0.411 -23.328 -3.09 1 97.38 64 MET B O 1
ATOM 1473 N N . GLU B 1 65 ? 0.048 -22.312 -1.186 1 97.88 65 GLU B N 1
ATOM 1474 C CA . GLU B 1 65 ? 0.694 -23.359 -0.394 1 97.88 65 GLU B CA 1
ATOM 1475 C C . GLU B 1 65 ? -0.034 -24.688 -0.539 1 97.88 65 GLU B C 1
ATOM 1477 O O . GLU B 1 65 ? 0.601 -25.734 -0.67 1 97.88 65 GLU B O 1
ATOM 1482 N N . LYS B 1 66 ? -1.346 -24.641 -0.564 1 96.5 66 LYS B N 1
ATOM 1483 C CA . LYS B 1 66 ? -2.139 -25.859 -0.752 1 96.5 66 LYS B CA 1
ATOM 1484 C C . LYS B 1 66 ? -1.939 -26.438 -2.152 1 96.5 66 LYS B C 1
ATOM 1486 O O . LYS B 1 66 ? -1.816 -27.656 -2.316 1 96.5 66 LYS B O 1
ATOM 1491 N N . LEU B 1 67 ? -1.903 -25.594 -3.15 1 95.88 67 LEU B N 1
ATOM 1492 C CA . LEU B 1 67 ? -1.657 -26.016 -4.52 1 95.88 67 LEU B CA 1
ATOM 1493 C C . LEU B 1 67 ? -0.3 -26.703 -4.641 1 95.88 67 LEU B C 1
ATOM 1495 O O . LEU B 1 67 ? -0.18 -27.75 -5.293 1 95.88 67 LEU B O 1
ATOM 1499 N N . ILE B 1 68 ? 0.682 -26.125 -4.062 1 96.69 68 ILE B N 1
ATOM 1500 C CA . ILE B 1 68 ? 2.033 -26.672 -4.098 1 96.69 68 ILE B CA 1
ATOM 1501 C C . ILE B 1 68 ? 2.051 -28.031 -3.422 1 96.69 68 ILE B C 1
ATOM 1503 O O . ILE B 1 68 ? 2.611 -29 -3.959 1 96.69 68 ILE B O 1
ATOM 1507 N N . GLN B 1 69 ? 1.444 -28.172 -2.307 1 95 69 GLN B N 1
ATOM 1508 C CA . GLN B 1 69 ? 1.377 -29.438 -1.581 1 95 69 GLN B CA 1
ATOM 1509 C C . GLN B 1 69 ? 0.696 -30.516 -2.416 1 95 69 GLN B C 1
ATOM 1511 O O . GLN B 1 69 ? 1.195 -31.641 -2.514 1 95 69 GLN B O 1
ATOM 1516 N N . GLU B 1 70 ? -0.394 -30.203 -2.992 1 92.06 70 GLU B N 1
ATOM 1517 C CA . GLU B 1 70 ? -1.13 -31.156 -3.834 1 92.06 70 GLU B CA 1
ATOM 1518 C C . GLU B 1 70 ? -0.325 -31.531 -5.074 1 92.06 70 GLU B C 1
ATOM 1520 O O . GLU B 1 70 ? -0.351 -32.688 -5.512 1 92.06 70 GLU B O 1
ATOM 1525 N N . GLY B 1 71 ? 0.38 -30.547 -5.645 1 91.81 71 GLY B N 1
ATOM 1526 C CA . GLY B 1 71 ? 1.13 -30.75 -6.875 1 91.81 71 GLY B CA 1
ATOM 1527 C C . GLY B 1 71 ? 2.375 -31.594 -6.68 1 91.81 71 GLY B C 1
ATOM 1528 O O . GLY B 1 71 ? 2.836 -32.25 -7.609 1 91.81 71 GLY B O 1
ATOM 1529 N N . GLU B 1 72 ? 2.986 -31.531 -5.527 1 91.31 72 GLU B N 1
ATOM 1530 C CA . GLU B 1 72 ? 4.207 -32.281 -5.238 1 91.31 72 GLU B CA 1
ATOM 1531 C C . GLU B 1 72 ? 3.977 -33.781 -5.375 1 91.31 72 GLU B C 1
ATOM 1533 O O . GLU B 1 72 ? 4.902 -34.531 -5.695 1 91.31 72 GLU B O 1
ATOM 1538 N N . GLY B 1 73 ? 2.688 -34.25 -5.281 1 79.56 73 GLY B N 1
ATOM 1539 C CA . GLY B 1 73 ? 2.385 -35.656 -5.375 1 79.56 73 GLY B CA 1
ATOM 1540 C C . GLY B 1 73 ? 2.301 -36.156 -6.809 1 79.56 73 GLY B C 1
ATOM 1541 O O . GLY B 1 73 ? 2.588 -37.312 -7.082 1 79.56 73 GLY B O 1
ATOM 1542 N N . PHE B 1 74 ? 1.946 -35.375 -7.801 1 83.44 74 PHE B N 1
ATOM 1543 C CA . PHE B 1 74 ? 1.706 -35.906 -9.133 1 83.44 74 PHE B CA 1
ATOM 1544 C C . PHE B 1 74 ? 2.469 -35.125 -10.188 1 83.44 74 PHE B C 1
ATOM 1546 O O . PHE B 1 74 ? 2.729 -35.594 -11.281 1 83.44 74 PHE B O 1
ATOM 1553 N N . CYS B 1 75 ? 2.922 -33.844 -9.93 1 83.5 75 CYS B N 1
ATOM 1554 C CA . CYS B 1 75 ? 3.572 -33.031 -10.945 1 83.5 75 CYS B CA 1
ATOM 1555 C C . CYS B 1 75 ? 5 -33.469 -11.195 1 83.5 75 CYS B C 1
ATOM 1557 O O . CYS B 1 75 ? 5.578 -33.188 -12.242 1 83.5 75 CYS B O 1
ATOM 1559 N N . VAL B 1 76 ? 5.543 -34.188 -10.219 1 75.69 76 VAL B N 1
ATOM 1560 C CA . VAL B 1 76 ? 6.941 -34.594 -10.297 1 75.69 76 VAL B CA 1
ATOM 1561 C C . VAL B 1 76 ? 7.129 -35.594 -11.438 1 75.69 76 VAL B C 1
ATOM 1563 O O . VAL B 1 76 ? 8.242 -35.781 -11.93 1 75.69 76 VAL B O 1
ATOM 1566 N N . PHE B 1 77 ? 6.027 -36.062 -11.93 1 75.5 77 PHE B N 1
ATOM 1567 C CA . PHE B 1 77 ? 6.109 -37.125 -12.945 1 75.5 77 PHE B CA 1
ATOM 1568 C C . PHE B 1 77 ? 5.941 -36.531 -14.344 1 75.5 77 PHE B C 1
ATOM 1570 O O . PHE B 1 77 ? 5.988 -37.25 -15.336 1 75.5 77 PHE B O 1
ATOM 1577 N N . HIS B 1 78 ? 5.785 -35.25 -14.367 1 82.38 78 HIS B N 1
ATOM 1578 C CA . HIS B 1 78 ? 5.547 -34.562 -15.633 1 82.38 78 HIS B CA 1
ATOM 1579 C C . HIS B 1 78 ? 6.434 -33.312 -15.766 1 82.38 78 HIS B C 1
ATOM 1581 O O . HIS B 1 78 ? 6.559 -32.531 -14.82 1 82.38 78 HIS B O 1
ATOM 1587 N N . ASP B 1 79 ? 6.996 -33.125 -16.953 1 81.38 79 ASP B N 1
ATOM 1588 C CA . ASP B 1 79 ? 7.879 -31.969 -17.172 1 81.38 79 ASP B CA 1
ATOM 1589 C C . ASP B 1 79 ? 7.145 -30.656 -16.953 1 81.38 79 ASP B C 1
ATOM 1591 O O . ASP B 1 79 ? 7.629 -29.781 -16.203 1 81.38 79 ASP B O 1
ATOM 1595 N N . SER B 1 80 ? 6.012 -30.594 -17.531 1 82.81 80 SER B N 1
ATOM 1596 C CA . SER B 1 80 ? 5.234 -29.375 -17.375 1 82.81 80 SER B CA 1
ATOM 1597 C C . SER B 1 80 ? 4.777 -29.188 -15.93 1 82.81 80 SER B C 1
ATOM 1599 O O . SER B 1 80 ? 4.676 -28.062 -15.445 1 82.81 80 SER B O 1
ATOM 1601 N N . GLY B 1 81 ? 4.512 -30.312 -15.242 1 89.31 81 GLY B N 1
ATOM 1602 C CA . GLY B 1 81 ? 4.125 -30.266 -13.844 1 89.31 81 GLY B CA 1
ATOM 1603 C C . GLY B 1 81 ? 5.223 -29.734 -12.938 1 89.31 81 GLY B C 1
ATOM 1604 O O . GLY B 1 81 ? 4.977 -28.859 -12.102 1 89.31 81 GLY B O 1
ATOM 1605 N N . ASN B 1 82 ? 6.355 -30.266 -13.258 1 92.19 82 ASN B N 1
ATOM 1606 C CA . ASN B 1 82 ? 7.508 -29.859 -12.461 1 92.19 82 ASN B CA 1
ATOM 1607 C C . ASN B 1 82 ? 7.836 -28.391 -12.664 1 92.19 82 ASN B C 1
ATOM 1609 O O . ASN B 1 82 ? 8.133 -27.672 -11.711 1 92.19 82 ASN B O 1
ATOM 1613 N N . ALA B 1 83 ? 7.809 -27.953 -13.891 1 93.94 83 ALA B N 1
ATOM 1614 C CA . ALA B 1 83 ? 8.047 -26.547 -14.203 1 93.94 83 ALA B CA 1
ATOM 1615 C C . ALA B 1 83 ? 7.031 -25.641 -13.508 1 93.94 83 ALA B C 1
ATOM 1617 O O . ALA B 1 83 ? 7.387 -24.594 -12.961 1 93.94 83 ALA B O 1
ATOM 1618 N N . GLY B 1 84 ? 5.73 -26.078 -13.531 1 95.19 84 GLY B N 1
ATOM 1619 C CA . GLY B 1 84 ? 4.684 -25.328 -12.867 1 95.19 84 GLY B CA 1
ATOM 1620 C C . GLY B 1 84 ? 4.883 -25.219 -11.359 1 95.19 84 GLY B C 1
ATOM 1621 O O . GLY B 1 84 ? 4.723 -24.156 -10.781 1 95.19 84 GLY B O 1
ATOM 1622 N N . LEU B 1 85 ? 5.312 -26.281 -10.812 1 95.62 85 LEU B N 1
ATOM 1623 C CA . LEU B 1 85 ? 5.551 -26.328 -9.367 1 95.62 85 LEU B CA 1
ATOM 1624 C C . LEU B 1 85 ? 6.676 -25.375 -8.977 1 95.62 85 LEU B C 1
ATOM 1626 O O . LEU B 1 85 ? 6.562 -24.641 -7.984 1 95.62 85 LEU B O 1
ATOM 1630 N N . GLU B 1 86 ? 7.727 -25.359 -9.758 1 96.19 86 GLU B N 1
ATOM 1631 C CA . GLU B 1 86 ? 8.852 -24.469 -9.484 1 96.19 86 GLU B CA 1
ATOM 1632 C C . GLU B 1 86 ? 8.43 -23.016 -9.578 1 96.19 86 GLU B C 1
ATOM 1634 O O . GLU B 1 86 ? 8.789 -22.203 -8.727 1 96.19 86 GLU B O 1
ATOM 1639 N N . CYS B 1 87 ? 7.656 -22.688 -10.531 1 97.44 87 CYS B N 1
ATOM 1640 C CA . CYS B 1 87 ? 7.148 -21.328 -10.688 1 97.44 87 CYS B CA 1
ATOM 1641 C C . CYS B 1 87 ? 6.262 -20.938 -9.508 1 97.44 87 CYS B C 1
ATOM 1643 O O . CYS B 1 87 ? 6.336 -19.797 -9.023 1 97.44 87 CYS B O 1
ATOM 1645 N N . MET B 1 88 ? 5.402 -21.875 -9.055 1 97.12 88 MET B N 1
ATOM 1646 C CA . MET B 1 88 ? 4.531 -21.594 -7.918 1 97.12 88 MET B CA 1
ATOM 1647 C C . MET B 1 88 ? 5.348 -21.312 -6.66 1 97.12 88 MET B C 1
ATOM 1649 O O . MET B 1 88 ? 5.023 -20.391 -5.902 1 97.12 88 MET B O 1
ATOM 1653 N N . LYS B 1 89 ? 6.398 -22.031 -6.5 1 97.94 89 LYS B N 1
ATOM 1654 C CA . LYS B 1 89 ? 7.254 -21.828 -5.332 1 97.94 89 LYS B CA 1
ATOM 1655 C C . LYS B 1 89 ? 7.957 -20.484 -5.387 1 97.94 89 LYS B C 1
ATOM 1657 O O . LYS B 1 89 ? 8.109 -19.812 -4.363 1 97.94 89 LYS B O 1
ATOM 1662 N N . GLU B 1 90 ? 8.406 -20.094 -6.523 1 97.94 90 GLU B N 1
ATOM 1663 C CA . GLU B 1 90 ? 9.016 -18.781 -6.703 1 97.94 90 GLU B CA 1
ATOM 1664 C C . GLU B 1 90 ? 8.008 -17.672 -6.422 1 97.94 90 GLU B C 1
ATOM 1666 O O . GLU B 1 90 ? 8.32 -16.703 -5.723 1 97.94 90 GLU B O 1
ATOM 1671 N N . THR B 1 91 ? 6.824 -17.859 -6.945 1 97.94 91 THR B N 1
ATOM 1672 C CA . THR B 1 91 ? 5.766 -16.891 -6.719 1 97.94 91 THR B CA 1
ATOM 1673 C C . THR B 1 91 ? 5.461 -16.766 -5.23 1 97.94 91 THR B C 1
ATOM 1675 O O . THR B 1 91 ? 5.312 -15.648 -4.715 1 97.94 91 THR B O 1
ATOM 1678 N N . LEU B 1 92 ? 5.355 -17.875 -4.613 1 98.44 92 LEU B N 1
ATOM 1679 C CA . LEU B 1 92 ? 5.082 -17.891 -3.182 1 98.44 92 LEU B CA 1
ATOM 1680 C C . LEU B 1 92 ? 6.141 -17.109 -2.412 1 98.44 92 LEU B C 1
ATOM 1682 O O . LEU B 1 92 ? 5.816 -16.344 -1.509 1 98.44 92 LEU B O 1
ATOM 1686 N N . LYS B 1 93 ? 7.371 -17.312 -2.75 1 98.38 93 LYS B N 1
ATOM 1687 C CA . LYS B 1 93 ? 8.469 -16.578 -2.113 1 98.38 93 LYS B CA 1
ATOM 1688 C C . LYS B 1 93 ? 8.312 -15.078 -2.293 1 98.38 93 LYS B C 1
ATOM 1690 O O . LYS B 1 93 ? 8.477 -14.312 -1.341 1 98.38 93 LYS B O 1
ATOM 1695 N N . THR B 1 94 ? 8.008 -14.711 -3.471 1 98.06 94 THR B N 1
ATOM 1696 C CA . THR B 1 94 ? 7.824 -13.297 -3.77 1 98.06 94 THR B CA 1
ATOM 1697 C C . THR B 1 94 ? 6.621 -12.734 -3.016 1 98.06 94 THR B C 1
ATOM 1699 O O . THR B 1 94 ? 6.68 -11.633 -2.477 1 98.06 94 THR B O 1
ATOM 1702 N N . ASP B 1 95 ? 5.547 -13.5 -2.998 1 98.44 95 ASP B N 1
ATOM 1703 C CA . ASP B 1 95 ? 4.344 -13.07 -2.289 1 98.44 95 ASP B CA 1
ATOM 1704 C C . 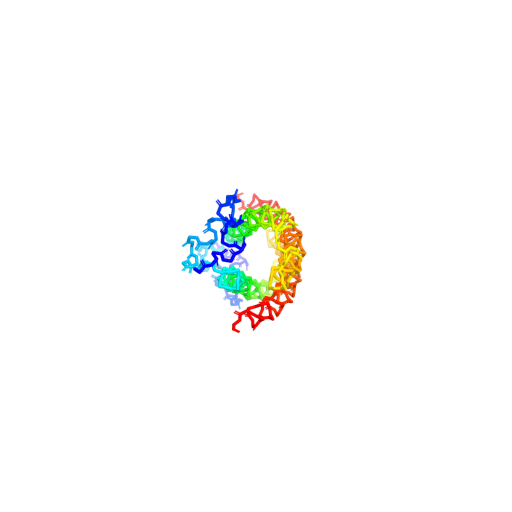ASP B 1 95 ? 4.629 -12.852 -0.804 1 98.44 95 ASP B C 1
ATOM 1706 O O . ASP B 1 95 ? 4.133 -11.898 -0.202 1 98.44 95 ASP B O 1
ATOM 1710 N N . LYS B 1 96 ? 5.402 -13.664 -0.274 1 98.75 96 LYS B N 1
ATOM 1711 C CA . LYS B 1 96 ? 5.742 -13.539 1.14 1 98.75 96 LYS B CA 1
ATOM 1712 C C . LYS B 1 96 ? 6.594 -12.297 1.391 1 98.75 96 LYS B C 1
ATOM 1714 O O . LYS B 1 96 ? 6.469 -11.656 2.434 1 98.75 96 LYS B O 1
ATOM 1719 N N . LYS B 1 97 ? 7.477 -11.961 0.476 1 98.62 97 LYS B N 1
ATOM 1720 C CA . LYS B 1 97 ? 8.227 -10.719 0.585 1 98.62 97 LYS B CA 1
ATOM 1721 C C . LYS B 1 97 ? 7.305 -9.508 0.528 1 98.62 97 LYS B C 1
ATOM 1723 O O . LYS B 1 97 ? 7.465 -8.555 1.297 1 98.62 97 LYS B O 1
ATOM 1728 N N . VAL B 1 98 ? 6.383 -9.539 -0.39 1 98.75 98 VAL B N 1
ATOM 1729 C CA . VAL B 1 98 ? 5.418 -8.453 -0.527 1 98.75 98 VAL B CA 1
ATOM 1730 C C . VAL B 1 98 ? 4.59 -8.328 0.75 1 98.75 98 VAL B C 1
ATOM 1732 O O . VAL B 1 98 ? 4.355 -7.223 1.243 1 98.75 98 VAL B O 1
ATOM 1735 N N . LEU B 1 99 ? 4.191 -9.469 1.267 1 98.81 99 LEU B N 1
ATOM 1736 C CA . LEU B 1 99 ? 3.406 -9.477 2.496 1 98.81 99 LEU B CA 1
ATOM 1737 C C . LEU B 1 99 ? 4.184 -8.844 3.643 1 98.81 99 LEU B C 1
ATOM 1739 O O . LEU B 1 99 ? 3.625 -8.062 4.418 1 98.81 99 LEU B O 1
ATOM 1743 N N . ALA B 1 100 ? 5.41 -9.164 3.732 1 98.69 100 ALA B N 1
ATOM 1744 C CA . ALA B 1 100 ? 6.262 -8.555 4.754 1 98.69 100 ALA B CA 1
ATOM 1745 C C . ALA B 1 100 ? 6.355 -7.047 4.562 1 98.69 100 ALA B C 1
ATOM 1747 O O . ALA B 1 100 ? 6.289 -6.285 5.535 1 98.69 100 ALA B O 1
ATOM 1748 N N . GLY B 1 101 ? 6.531 -6.637 3.303 1 98.44 101 GLY B N 1
ATOM 1749 C CA . GLY B 1 101 ? 6.547 -5.215 2.994 1 98.44 101 GLY B CA 1
ATOM 1750 C C . GLY B 1 101 ? 5.258 -4.508 3.367 1 98.44 101 GLY B C 1
ATOM 1751 O O . GLY B 1 101 ? 5.281 -3.42 3.945 1 98.44 101 GLY B O 1
ATOM 1752 N N . LEU B 1 102 ? 4.121 -5.164 3.086 1 98.75 102 LEU B N 1
ATOM 1753 C CA . LEU B 1 102 ? 2.812 -4.609 3.428 1 98.75 102 LEU B CA 1
ATOM 1754 C C . LEU B 1 102 ? 2.662 -4.465 4.938 1 98.75 102 LEU B C 1
ATOM 1756 O O . LEU B 1 102 ? 2.217 -3.422 5.422 1 98.75 102 LEU B O 1
ATOM 1760 N N . THR B 1 103 ? 3.107 -5.441 5.617 1 98.44 103 THR B N 1
ATOM 1761 C CA . THR B 1 103 ? 2.996 -5.449 7.07 1 98.44 103 THR B CA 1
ATOM 1762 C C . THR B 1 103 ? 3.865 -4.355 7.684 1 98.44 103 THR B C 1
ATOM 1764 O O . THR B 1 103 ? 3.432 -3.648 8.594 1 98.44 103 THR B O 1
ATOM 1767 N N . GLY B 1 104 ? 5.07 -4.254 7.18 1 98.25 104 GLY B N 1
ATOM 1768 C CA . GLY B 1 104 ? 5.938 -3.188 7.652 1 98.25 104 GLY B CA 1
ATOM 1769 C C . GLY B 1 104 ? 5.371 -1.803 7.406 1 98.25 104 GLY B C 1
ATOM 1770 O O . GLY B 1 104 ? 5.441 -0.934 8.281 1 98.25 104 GLY B O 1
ATOM 1771 N N . LEU B 1 105 ? 4.824 -1.618 6.242 1 98.69 105 LEU B N 1
ATOM 1772 C CA . LEU B 1 105 ? 4.234 -0.329 5.902 1 98.69 105 LEU B CA 1
ATOM 1773 C C . LEU B 1 105 ? 3.018 -0.041 6.777 1 98.69 105 LEU B C 1
ATOM 1775 O O . LEU B 1 105 ? 2.811 1.098 7.207 1 98.69 105 LEU B O 1
ATOM 1779 N N . LEU B 1 106 ? 2.238 -1.052 7.016 1 98.75 106 LEU B N 1
ATOM 1780 C CA . LEU B 1 106 ? 1.071 -0.921 7.879 1 98.75 106 LEU B CA 1
ATOM 1781 C C . LEU B 1 106 ? 1.479 -0.486 9.281 1 98.75 106 LEU B C 1
ATOM 1783 O O . LEU B 1 106 ? 0.811 0.348 9.898 1 98.75 106 LEU B O 1
ATOM 1787 N N . ASP B 1 107 ? 2.543 -0.988 9.805 1 98.5 107 ASP B N 1
ATOM 1788 C CA . ASP B 1 107 ? 3.043 -0.605 11.117 1 98.5 107 ASP B CA 1
ATOM 1789 C C . ASP B 1 107 ? 3.383 0.882 11.164 1 98.5 107 ASP B C 1
ATOM 1791 O O . ASP B 1 107 ? 2.994 1.584 12.102 1 98.5 107 ASP B O 1
ATOM 1795 N N . VAL B 1 108 ? 4.047 1.339 10.18 1 98.56 108 VAL B N 1
ATOM 1796 C CA . VAL B 1 108 ? 4.434 2.744 10.102 1 98.56 108 VAL B CA 1
ATOM 1797 C C . VAL B 1 108 ? 3.188 3.619 10 1 98.56 108 VAL B C 1
ATOM 1799 O O . VAL B 1 108 ? 3.088 4.648 10.68 1 98.56 108 VAL B O 1
ATOM 1802 N N . ALA B 1 109 ? 2.268 3.23 9.164 1 98.56 109 ALA B N 1
ATOM 1803 C CA . ALA B 1 109 ? 1.031 3.984 8.977 1 98.56 109 ALA B CA 1
ATOM 1804 C C . ALA B 1 109 ? 0.231 4.055 10.273 1 98.56 109 ALA B C 1
ATOM 1806 O O . ALA B 1 109 ? -0.345 5.098 10.602 1 98.56 109 ALA B O 1
ATOM 1807 N N . CYS B 1 110 ? 0.238 2.967 11.016 1 98.5 110 CYS B N 1
ATOM 1808 C CA . CYS B 1 110 ? -0.488 2.934 12.281 1 98.5 110 CYS B CA 1
ATOM 1809 C C . CYS B 1 110 ? 0.153 3.865 13.305 1 98.5 110 CYS B C 1
ATOM 1811 O O . CYS B 1 110 ? -0.547 4.52 14.078 1 98.5 110 CYS B O 1
ATOM 1813 N N . GLU B 1 111 ? 1.415 3.879 13.305 1 98.12 111 GLU B N 1
ATOM 1814 C CA . GLU B 1 111 ? 2.107 4.855 14.141 1 98.12 111 GLU B CA 1
ATOM 1815 C C . GLU B 1 111 ? 1.72 6.281 13.758 1 98.12 111 GLU B C 1
ATOM 1817 O O . GLU B 1 111 ? 1.427 7.105 14.625 1 98.12 111 GLU B O 1
ATOM 1822 N N . GLY B 1 112 ? 1.731 6.527 12.438 1 97.81 112 GLY B N 1
ATOM 1823 C CA . GLY B 1 112 ? 1.323 7.832 11.953 1 97.81 112 GLY B CA 1
ATOM 1824 C C . GLY B 1 112 ? -0.1 8.195 12.328 1 97.81 112 GLY B C 1
ATOM 1825 O O . GLY B 1 112 ? -0.392 9.352 12.641 1 97.81 112 GLY B O 1
ATOM 1826 N N . ARG B 1 113 ? -0.948 7.25 12.352 1 97.94 113 ARG B N 1
ATOM 1827 C CA . ARG B 1 113 ? -2.338 7.469 12.742 1 97.94 113 ARG B CA 1
ATOM 1828 C C . ARG B 1 113 ? -2.441 7.887 14.203 1 97.94 113 ARG B C 1
ATOM 1830 O O . ARG B 1 113 ? -3.211 8.789 14.547 1 97.94 113 ARG B O 1
ATOM 1837 N N . ARG B 1 114 ? -1.743 7.223 15.031 1 97.56 114 ARG B N 1
ATOM 1838 C CA . ARG B 1 114 ? -1.744 7.578 16.453 1 97.56 114 ARG B CA 1
ATOM 1839 C C . ARG B 1 114 ? -1.265 9.008 16.656 1 97.56 114 ARG B C 1
ATOM 1841 O O . ARG B 1 114 ? -1.871 9.773 17.406 1 97.56 114 ARG B O 1
ATOM 1848 N N . GLU B 1 115 ? -0.217 9.312 15.992 1 97.44 115 GLU B N 1
ATOM 1849 C CA . GLU B 1 115 ? 0.313 10.672 16.031 1 97.44 115 GLU B CA 1
ATOM 1850 C C . GLU B 1 115 ? -0.711 11.68 15.523 1 97.44 115 GLU B C 1
ATOM 1852 O O . GLU B 1 115 ? -0.923 12.727 16.141 1 97.44 115 GLU B O 1
ATOM 1857 N N . SER B 1 116 ? -1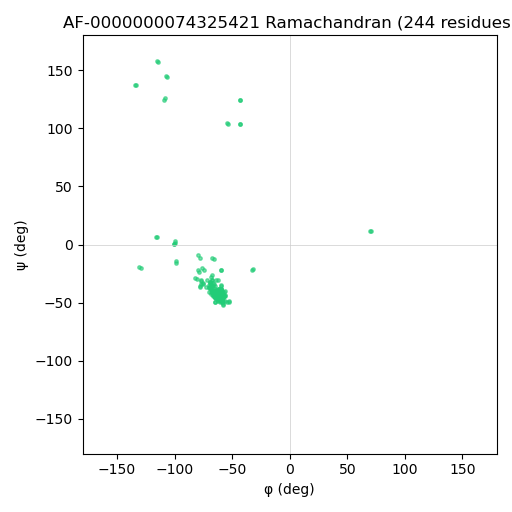.314 11.391 14.406 1 97.75 116 SER B N 1
ATOM 1858 C CA . SER B 1 116 ? -2.299 12.281 13.805 1 97.75 116 SER B CA 1
ATOM 1859 C C . SER B 1 116 ? -3.473 12.523 14.75 1 97.75 116 SER B C 1
ATOM 1861 O O . SER B 1 116 ? -4.004 13.633 14.82 1 97.75 116 SER B O 1
ATOM 1863 N N . ARG B 1 117 ? -3.893 11.516 15.477 1 97.56 117 ARG B N 1
ATOM 1864 C CA . ARG B 1 117 ? -4.969 11.656 16.453 1 97.56 117 ARG B CA 1
ATOM 1865 C C . ARG B 1 117 ? -4.59 12.641 17.562 1 97.56 117 ARG B C 1
ATOM 1867 O O . ARG B 1 117 ? -5.418 13.438 18 1 97.56 117 ARG B O 1
ATOM 1874 N N . ARG B 1 118 ? -3.416 12.555 17.984 1 97.38 118 ARG B N 1
ATOM 1875 C CA . ARG B 1 118 ? -2.924 13.492 18.984 1 97.38 118 ARG B CA 1
ATOM 1876 C C . ARG B 1 118 ? -2.963 14.922 18.469 1 97.38 118 ARG B C 1
ATOM 1878 O O . ARG B 1 118 ? -3.35 15.844 19.188 1 97.38 118 ARG B O 1
ATOM 1885 N N . HIS B 1 119 ? -2.559 15.125 17.234 1 97.62 119 HIS B N 1
ATOM 1886 C CA . HIS B 1 119 ? -2.58 16.453 16.625 1 97.62 119 HIS B CA 1
ATOM 1887 C C . HIS B 1 119 ? -4 17 16.547 1 97.62 119 HIS B C 1
ATOM 1889 O O . HIS B 1 119 ? -4.242 18.156 16.891 1 97.62 119 HIS B O 1
ATOM 1895 N N . VAL B 1 120 ? -4.949 16.156 16.094 1 97.5 120 VAL B N 1
ATOM 1896 C CA . VAL B 1 120 ? -6.34 16.578 16 1 97.5 120 VAL B CA 1
ATOM 1897 C C . VAL B 1 120 ? -6.84 17.016 17.375 1 97.5 120 VAL B C 1
ATOM 1899 O O . VAL B 1 120 ? -7.438 18.078 17.531 1 97.5 120 VAL B O 1
ATOM 1902 N N . SER B 1 121 ? -6.574 16.297 18.438 1 96.94 121 SER B N 1
ATOM 1903 C CA . SER B 1 121 ? -7.027 16.547 19.797 1 96.94 121 SER B CA 1
ATOM 1904 C C . SER B 1 121 ? -6.461 17.859 20.328 1 96.94 121 SER B C 1
ATOM 1906 O O . SER B 1 121 ? -7.113 18.547 21.125 1 96.94 121 SER B O 1
ATOM 1908 N N . ARG B 1 122 ? -5.32 18.219 19.891 1 95.31 122 ARG B N 1
ATOM 1909 C CA . ARG B 1 122 ? -4.641 19.422 20.359 1 95.31 122 ARG B CA 1
ATOM 1910 C C . ARG B 1 122 ? -5.379 20.688 19.922 1 95.31 122 ARG B C 1
ATOM 1912 O O . ARG B 1 122 ? -5.262 21.734 20.547 1 95.31 122 ARG B O 1
ATOM 1919 N N . PHE B 1 123 ? -6.102 20.609 18.859 1 93.88 123 PHE B N 1
ATOM 1920 C CA . PHE B 1 123 ? -6.699 21.812 18.297 1 93.88 123 PHE B CA 1
ATOM 1921 C C . PHE B 1 123 ? -8.219 21.75 18.344 1 93.88 123 PHE B C 1
ATOM 1923 O O . PHE B 1 123 ? -8.906 22.562 17.734 1 93.88 123 PHE B O 1
ATOM 1930 N N . GLU B 1 124 ? -8.742 20.719 18.984 1 88.12 124 GLU B N 1
ATOM 1931 C CA . GLU B 1 124 ? -10.164 20.656 19.281 1 88.12 124 GLU B CA 1
ATOM 1932 C C . GLU B 1 124 ? -10.531 21.562 20.438 1 88.12 124 GLU B C 1
ATOM 1934 O O . GLU B 1 124 ? -9.797 21.656 21.422 1 88.12 124 GLU B O 1
#

pLDDT: mean 92.23, std 10.71, range [41.88, 98.81]

Radius of gyration: 25.98 Å; Cα contacts (8 Å, |Δi|>4): 231; chains: 2; bounding box: 24×89×47 Å

Sequence (248 aa):
MATPPSQHAMSRTPHFQELRIASGSDNLEGCFHLLFTQQHGEIDGLINVLCEKRDGLLKKIEKMEKLIQEGEGFCVFHDSGNAGLECMKETLKTDKKVLAGLTGLLDVACEGRRESRRHVSRFEMATPPSQHAMSRTPHFQELRIASGSDNLEGCFHLLFTQQHGEIDGLINVLCEKRDGLLKKIEKMEKLIQEGEGFCVFHDSGNAGLECMKETLKTDKKVLAGLTGLLDVACEGRRESRRHVSRFE

Secondary structure (DSSP, 8-state):
----HHHHHHHHSHHHHHHHHHHT-SSHHHHHHHHHHHHHHHHHHHHHHHHHHHHHHHHHHHHHHHHHHHHHHHGGGSHHHHHHHHHHHHHHHHHHHHHHHHHHHHHHHHHHHHHHHHHHHHT-/----HHHHHHHHSHHHHHHHHHHT-SSHHHHHHHHHHHHHHHHHHHHHHHHHHHHHHHHHHHHHHHHHHHHHTTGGGSHHHHHHHHHHHHHHHHHHHHHHHHHHHHHHHHHHHHHHHHHHHHT-